Protein AF-A0A7S4V345-F1 (afdb_monomer)

Solvent-accessible surface area (backbone atoms only — not comparable to full-atom values): 20661 Å² total; per-residue (Å²): 142,82,90,81,88,82,88,79,91,81,85,88,86,85,88,86,79,88,78,79,81,74,83,82,77,87,91,84,91,85,89,88,87,87,85,89,82,88,84,86,76,84,83,75,87,77,83,82,81,77,80,87,74,88,82,78,87,80,92,77,84,88,80,89,78,81,86,75,85,76,78,85,87,70,76,87,64,75,71,82,70,55,41,38,62,70,50,74,44,68,82,83,75,78,56,63,69,58,51,54,52,38,39,55,54,51,43,70,52,19,31,70,88,40,86,95,51,39,34,63,66,60,34,53,48,38,53,51,26,46,49,60,71,73,44,87,82,57,97,52,85,65,51,62,57,57,53,48,58,70,70,41,87,62,76,73,82,78,71,82,70,73,88,71,88,75,98,76,73,79,78,56,81,88,71,54,79,82,52,76,71,81,57,69,83,82,65,82,65,51,52,53,64,67,62,51,58,71,70,52,60,72,91,68,38,44,85,54,82,89,56,79,63,74,80,37,81,42,51,74,65,52,38,53,52,49,27,51,49,51,17,65,67,64,74,42,62,55,84,70,52,38,48,87,36,46,34,60,82,71,68,52,66,64,45,87,93,29,31,43,58,36,32,70,52,49,51,44,52,51,51,50,26,66,75,69,36,37,58,60,72,47,78,46,90,92,79,48,44,35,38,74,64,38,91,83,53,52,26,46,40,41,48,21,12,40,51,42,35,53,74,77,105

Structure (mmCIF, N/CA/C/O backbone):
data_AF-A0A7S4V345-F1
#
_entry.id   AF-A0A7S4V345-F1
#
loop_
_atom_site.group_PDB
_atom_site.id
_atom_site.type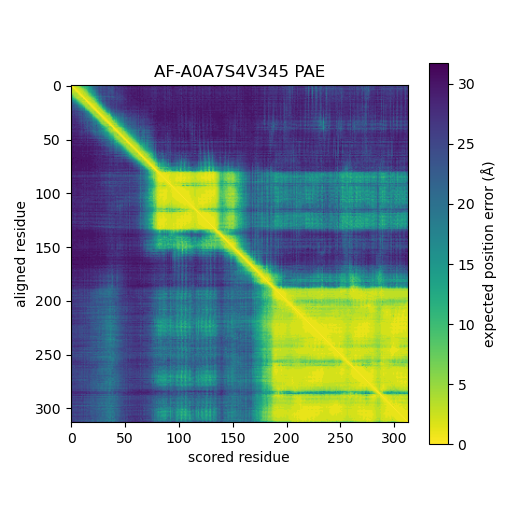_symbol
_atom_site.label_atom_id
_atom_site.label_alt_id
_atom_site.label_comp_id
_atom_site.label_asym_id
_atom_site.label_entity_id
_atom_site.label_seq_id
_atom_site.pdbx_PDB_ins_code
_atom_site.Cartn_x
_atom_site.Cartn_y
_atom_site.Cartn_z
_atom_site.occupancy
_atom_site.B_iso_or_equiv
_atom_site.auth_seq_id
_atom_site.auth_comp_id
_atom_site.auth_asym_id
_atom_site.auth_atom_id
_atom_site.pdbx_PDB_model_num
ATOM 1 N N . GLY A 1 1 ? 76.347 -6.285 7.128 1.00 53.31 1 GLY A N 1
ATOM 2 C CA . GLY A 1 1 ? 76.836 -6.918 5.893 1.00 53.31 1 GLY A CA 1
ATOM 3 C C . GLY A 1 1 ? 76.697 -8.424 5.974 1.00 53.31 1 GLY A C 1
ATOM 4 O O . GLY A 1 1 ? 77.277 -9.007 6.874 1.00 53.31 1 GLY A O 1
ATOM 5 N N . ARG A 1 2 ? 75.918 -9.022 5.067 1.00 45.94 2 ARG A N 1
ATOM 6 C CA . ARG A 1 2 ? 76.161 -10.302 4.365 1.00 45.94 2 ARG A CA 1
ATOM 7 C C . ARG A 1 2 ? 74.867 -10.716 3.667 1.00 45.94 2 ARG A C 1
ATOM 9 O O . ARG A 1 2 ? 73.947 -11.234 4.287 1.00 45.94 2 ARG A O 1
ATOM 16 N N . LEU A 1 3 ? 74.842 -10.446 2.368 1.00 44.94 3 LEU A N 1
ATOM 17 C CA . LE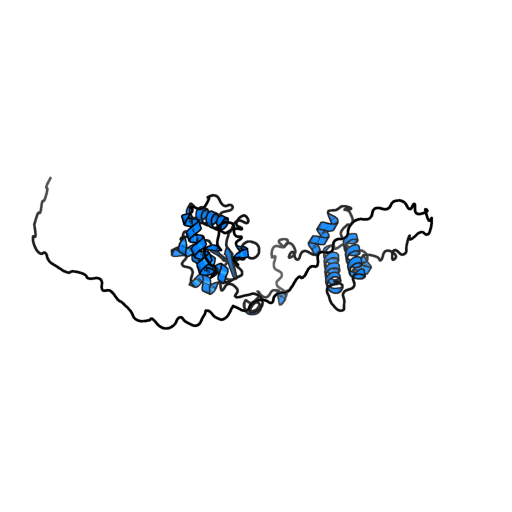U A 1 3 ? 73.933 -11.041 1.400 1.00 44.94 3 LEU A CA 1
ATOM 18 C C . LEU A 1 3 ? 74.155 -12.559 1.367 1.00 44.94 3 LEU A C 1
ATOM 20 O O . LEU A 1 3 ? 75.299 -13.012 1.323 1.00 44.94 3 LEU A O 1
ATOM 24 N N . LYS A 1 4 ? 73.070 -13.334 1.341 1.00 59.25 4 LYS A N 1
ATOM 25 C CA . LYS A 1 4 ? 73.075 -14.704 0.825 1.00 59.25 4 LYS A CA 1
ATOM 26 C C . LYS A 1 4 ? 72.013 -14.813 -0.259 1.00 59.25 4 LYS A C 1
ATOM 28 O O . LYS A 1 4 ? 70.824 -14.915 0.013 1.00 59.25 4 LYS A O 1
ATOM 33 N N . SER A 1 5 ? 72.503 -14.750 -1.488 1.00 51.81 5 SER A N 1
ATOM 34 C CA . SER A 1 5 ? 71.872 -15.235 -2.704 1.00 51.81 5 SER A CA 1
ATOM 35 C C . SER A 1 5 ? 71.743 -16.758 -2.663 1.00 51.81 5 SER A C 1
ATOM 37 O O . SER A 1 5 ? 72.724 -17.438 -2.364 1.00 51.81 5 SER A O 1
ATOM 39 N N . PHE A 1 6 ? 70.590 -17.291 -3.055 1.00 56.94 6 PHE A N 1
ATOM 40 C CA . PHE A 1 6 ? 70.484 -18.639 -3.609 1.00 56.94 6 PHE A CA 1
ATOM 41 C C . PHE A 1 6 ? 69.544 -18.577 -4.810 1.00 56.94 6 PHE A C 1
ATOM 43 O O . PHE A 1 6 ? 68.359 -18.289 -4.675 1.00 56.94 6 PHE A O 1
ATOM 50 N N . GLY A 1 7 ? 70.120 -18.800 -5.989 1.00 51.38 7 GLY A N 1
ATOM 51 C CA . GLY A 1 7 ? 69.398 -19.165 -7.198 1.00 51.38 7 GLY A CA 1
ATOM 52 C C . GLY A 1 7 ? 69.448 -20.679 -7.389 1.00 51.38 7 GLY A C 1
ATOM 53 O O . GLY A 1 7 ? 70.430 -21.313 -7.009 1.00 51.38 7 GLY A O 1
ATOM 54 N N . SER A 1 8 ? 68.383 -21.236 -7.960 1.00 56.00 8 SER A N 1
ATOM 55 C CA . SER A 1 8 ? 68.277 -22.515 -8.694 1.00 56.00 8 SER A CA 1
ATOM 56 C C . SER A 1 8 ? 66.817 -22.575 -9.160 1.00 56.00 8 SER A C 1
ATOM 58 O O . SER A 1 8 ? 65.922 -22.681 -8.333 1.00 56.00 8 SER A O 1
ATOM 60 N N . SER A 1 9 ? 66.468 -22.196 -10.390 1.00 47.09 9 SER A N 1
ATOM 61 C CA . SER A 1 9 ? 66.661 -22.929 -11.651 1.00 47.09 9 SER A CA 1
ATOM 62 C C . SER A 1 9 ? 66.208 -24.388 -11.563 1.00 47.09 9 SER A C 1
ATOM 64 O O . SER A 1 9 ? 67.003 -25.271 -11.257 1.00 47.09 9 SER A O 1
ATOM 66 N N . ILE A 1 10 ? 64.923 -24.628 -11.840 1.00 56.25 10 ILE A N 1
ATOM 67 C CA . ILE A 1 10 ? 64.407 -25.928 -12.278 1.00 56.25 10 ILE A CA 1
ATOM 68 C C . ILE A 1 10 ? 63.537 -25.671 -13.510 1.00 56.25 10 ILE A C 1
ATOM 70 O O . ILE A 1 10 ? 62.444 -25.112 -13.427 1.00 56.25 10 ILE A O 1
ATOM 74 N N . CYS A 1 11 ? 64.079 -26.058 -14.661 1.00 49.00 11 CYS A N 1
ATOM 75 C CA . CYS A 1 11 ? 63.352 -26.261 -15.903 1.00 49.00 11 CYS A CA 1
ATOM 76 C C . CYS A 1 11 ? 62.538 -27.558 -15.832 1.00 49.00 11 CYS A C 1
ATOM 78 O O . CYS A 1 11 ? 63.025 -28.568 -15.332 1.00 49.00 11 CYS A O 1
ATOM 80 N N . GLY A 1 12 ? 61.378 -27.545 -16.489 1.00 39.41 12 GLY A N 1
ATOM 81 C CA . GLY A 1 12 ? 60.811 -28.733 -17.122 1.00 39.41 12 GLY A CA 1
ATOM 82 C C . GLY A 1 12 ? 59.606 -29.339 -16.412 1.00 39.41 12 GLY A C 1
ATOM 83 O O . GLY A 1 12 ? 59.752 -30.137 -15.499 1.00 39.41 12 GLY A O 1
ATOM 84 N N . GLN A 1 13 ? 58.411 -29.051 -16.919 1.00 46.62 13 GLN A N 1
ATOM 85 C CA . GLN A 1 13 ? 57.685 -29.980 -17.794 1.00 46.62 13 GLN A CA 1
ATOM 86 C C . GLN A 1 13 ? 56.366 -29.330 -18.220 1.00 46.62 13 GLN A C 1
ATOM 88 O O . GLN A 1 13 ? 55.584 -28.857 -17.399 1.00 46.62 13 GLN A O 1
ATOM 93 N N . ALA A 1 14 ? 56.163 -29.272 -19.531 1.00 46.03 14 ALA A N 1
ATOM 94 C CA . ALA A 1 14 ? 54.948 -28.799 -20.165 1.00 46.03 14 ALA A CA 1
ATOM 95 C C . ALA A 1 14 ? 54.161 -29.987 -20.732 1.00 46.03 14 ALA A C 1
ATOM 97 O O . ALA A 1 14 ? 54.751 -31.005 -21.098 1.00 46.03 14 ALA A O 1
ATOM 98 N N . SER A 1 15 ? 52.852 -29.742 -20.868 1.00 46.59 15 SER A N 1
ATOM 99 C CA . SER A 1 15 ? 51.824 -30.488 -21.615 1.00 46.59 15 SER A CA 1
ATOM 100 C C . SER A 1 15 ? 50.987 -31.493 -20.797 1.00 46.59 15 SER A C 1
ATOM 102 O O . SER A 1 15 ? 51.421 -31.988 -19.765 1.00 46.59 15 SER A O 1
ATOM 104 N N . PRO A 1 16 ? 49.777 -31.854 -21.268 1.00 55.03 16 PRO A N 1
ATOM 105 C CA . PRO A 1 16 ? 48.629 -30.967 -21.484 1.00 55.03 16 PRO A CA 1
ATOM 106 C C . PRO A 1 16 ? 47.342 -31.594 -20.903 1.00 55.03 16 PRO A C 1
ATOM 108 O O . PRO A 1 16 ? 47.108 -32.789 -21.049 1.00 55.03 16 PRO A O 1
ATOM 111 N N . THR A 1 17 ? 46.423 -30.812 -20.334 1.00 50.09 17 THR A N 1
ATOM 112 C CA . THR A 1 17 ? 45.057 -31.317 -20.096 1.00 50.09 17 THR A CA 1
ATOM 113 C C . THR A 1 17 ? 44.029 -30.287 -20.513 1.00 50.09 17 THR A C 1
ATOM 115 O O . THR A 1 17 ? 43.727 -29.341 -19.785 1.00 50.09 17 THR A O 1
ATOM 118 N N . GLY A 1 18 ? 43.486 -3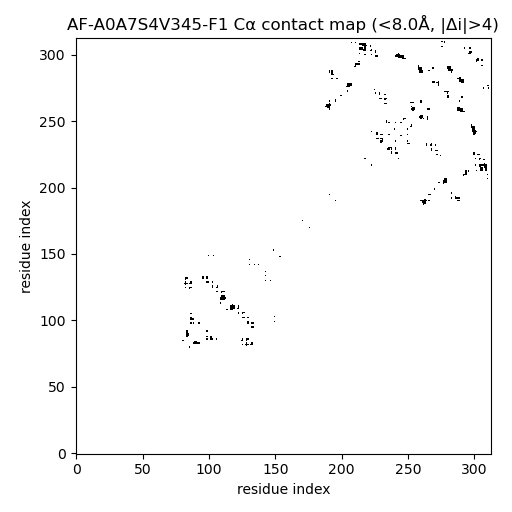0.505 -21.711 1.00 42.09 18 GLY A N 1
ATOM 119 C CA . GLY A 1 18 ? 42.249 -29.889 -22.152 1.00 42.09 18 GLY A CA 1
ATOM 120 C C . GLY A 1 18 ? 41.124 -30.268 -21.197 1.00 42.09 18 GLY A C 1
ATOM 121 O O . GLY A 1 18 ? 40.866 -31.444 -20.943 1.00 42.09 18 GLY A O 1
ATOM 122 N N . ARG A 1 19 ? 40.449 -29.255 -20.656 1.00 47.91 19 ARG A N 1
ATOM 123 C CA . ARG A 1 19 ? 39.225 -29.429 -19.881 1.00 47.91 19 ARG A CA 1
ATOM 124 C C . ARG A 1 19 ? 38.067 -28.932 -20.729 1.00 47.91 19 ARG A C 1
ATOM 126 O O . ARG A 1 19 ? 37.615 -27.801 -20.612 1.00 47.91 19 ARG A O 1
ATOM 133 N N . THR A 1 20 ? 37.612 -29.810 -21.615 1.00 42.69 20 THR A N 1
ATOM 134 C CA . THR A 1 20 ? 36.303 -29.728 -22.257 1.00 42.69 20 THR A CA 1
ATOM 135 C C . THR A 1 20 ? 35.237 -29.682 -21.161 1.00 42.69 20 THR A C 1
ATOM 137 O O . THR A 1 20 ? 34.992 -30.692 -20.493 1.00 42.69 20 THR A O 1
ATOM 140 N N . MET A 1 21 ? 34.613 -28.522 -20.941 1.00 39.38 21 MET A N 1
ATOM 141 C CA . MET A 1 21 ? 33.363 -28.469 -20.189 1.00 39.38 21 MET A CA 1
ATOM 142 C C . MET A 1 21 ? 32.295 -29.163 -21.027 1.00 39.38 21 MET A C 1
ATOM 144 O O . MET A 1 21 ? 31.893 -28.704 -22.092 1.00 39.38 21 MET A O 1
ATOM 148 N N . ARG A 1 22 ? 31.910 -30.343 -20.548 1.00 45.94 22 ARG A N 1
ATOM 149 C CA . ARG A 1 22 ? 30.859 -31.176 -21.109 1.00 45.94 22 ARG A CA 1
ATOM 150 C C . ARG A 1 22 ? 29.538 -30.415 -21.091 1.00 45.94 22 ARG A C 1
ATOM 152 O O . ARG A 1 22 ? 29.006 -30.118 -20.023 1.00 45.94 22 ARG A O 1
ATOM 159 N N . HIS A 1 23 ? 28.991 -30.215 -22.284 1.00 41.06 23 HIS A N 1
ATOM 160 C CA . HIS A 1 23 ? 27.558 -30.144 -22.517 1.00 41.06 23 HIS A CA 1
ATOM 161 C C . HIS A 1 23 ? 26.864 -31.299 -21.780 1.00 41.06 23 HIS A C 1
ATOM 163 O O . HIS A 1 23 ? 27.092 -32.468 -22.090 1.00 41.06 23 HIS A O 1
ATOM 169 N N . LYS A 1 24 ? 26.000 -30.974 -20.818 1.00 45.44 24 LYS A N 1
ATOM 170 C CA . LYS A 1 24 ? 24.891 -31.847 -20.432 1.00 45.44 24 LYS A CA 1
ATOM 171 C C . LYS A 1 24 ? 23.643 -31.294 -21.105 1.00 45.44 24 LYS A C 1
ATOM 173 O O . LYS A 1 24 ? 23.039 -30.340 -20.629 1.00 45.44 24 LYS A O 1
ATOM 178 N N . LEU A 1 25 ? 23.327 -31.873 -22.257 1.00 47.41 25 LEU A N 1
ATOM 179 C CA . LEU A 1 25 ? 22.017 -31.788 -22.883 1.00 47.41 25 LEU A CA 1
ATOM 180 C C . LEU A 1 25 ? 21.066 -32.783 -22.198 1.00 47.41 25 LEU A C 1
ATOM 182 O O . LEU A 1 25 ? 21.467 -33.903 -21.895 1.00 47.41 25 LEU A O 1
ATOM 186 N N . LEU A 1 26 ? 19.816 -32.335 -22.044 1.00 41.69 26 LEU A N 1
ATOM 187 C CA . LEU A 1 26 ? 18.565 -33.096 -22.172 1.00 41.69 26 LEU A CA 1
ATOM 188 C C . LEU A 1 26 ? 18.362 -34.341 -21.296 1.00 41.69 26 LEU A C 1
ATOM 190 O O . LEU A 1 26 ? 18.806 -35.415 -21.669 1.00 41.69 26 LEU A O 1
ATOM 194 N N . VAL A 1 27 ? 17.514 -34.214 -20.264 1.00 40.16 27 VAL A N 1
ATOM 195 C CA . VAL A 1 27 ? 16.246 -34.972 -20.147 1.00 40.16 27 VAL A CA 1
ATOM 196 C C . VAL A 1 27 ? 15.272 -34.155 -19.287 1.00 40.16 27 VAL A C 1
ATOM 198 O O . VAL A 1 27 ? 15.535 -33.946 -18.106 1.00 40.16 27 VAL A O 1
ATOM 201 N N . SER A 1 28 ? 14.169 -33.699 -19.889 1.00 38.09 28 SER A N 1
ATOM 202 C CA . SER A 1 28 ? 12.804 -33.576 -19.320 1.00 38.09 28 SER A CA 1
ATOM 203 C C . SER A 1 28 ? 12.014 -32.507 -20.080 1.00 38.09 28 SER A C 1
ATOM 205 O O . SER A 1 28 ? 11.656 -31.458 -19.556 1.00 38.09 28 SER A O 1
ATOM 207 N N . ALA A 1 29 ? 11.757 -32.789 -21.357 1.00 43.66 29 ALA A N 1
ATOM 208 C CA . ALA A 1 29 ? 10.606 -32.252 -22.063 1.00 43.66 29 ALA A CA 1
ATOM 209 C C . ALA A 1 29 ? 9.480 -33.277 -21.890 1.00 43.66 29 ALA A C 1
ATOM 211 O O . ALA A 1 29 ? 9.651 -34.406 -22.339 1.00 43.66 29 ALA A O 1
ATOM 212 N N . LEU A 1 30 ? 8.408 -32.882 -21.191 1.00 46.12 30 LEU A N 1
ATOM 213 C CA . LEU A 1 30 ? 7.038 -33.434 -21.161 1.00 46.12 30 LEU A CA 1
ATOM 214 C C . LEU A 1 30 ? 6.464 -33.270 -19.750 1.00 46.12 30 LEU A C 1
ATOM 216 O O . LEU A 1 30 ? 6.560 -34.189 -18.944 1.00 46.12 30 LEU A O 1
ATOM 220 N N . SER A 1 31 ? 5.904 -32.089 -19.456 1.00 43.97 31 SER A N 1
ATOM 221 C CA . SER A 1 31 ? 4.791 -31.859 -18.505 1.00 43.97 31 SER A CA 1
ATOM 222 C C . SER A 1 31 ? 4.537 -30.354 -18.325 1.00 43.97 31 SER A C 1
ATOM 224 O O . SER A 1 31 ? 4.711 -29.831 -17.236 1.00 43.97 31 SER A O 1
ATOM 226 N N . LEU A 1 32 ? 4.150 -29.626 -19.379 1.00 42.00 32 LEU A N 1
ATOM 227 C CA . LEU A 1 32 ? 3.629 -28.251 -19.248 1.00 42.00 32 LEU A CA 1
ATOM 228 C C . LEU A 1 32 ? 2.604 -27.955 -20.359 1.00 42.00 32 LEU A C 1
ATOM 230 O O . LEU A 1 32 ? 2.776 -27.066 -21.181 1.00 42.00 32 LEU A O 1
ATOM 234 N N . VAL A 1 33 ? 1.519 -28.731 -20.390 1.00 48.09 33 VAL A N 1
ATOM 235 C CA . VAL A 1 33 ? 0.275 -28.375 -21.094 1.00 48.09 33 VAL A CA 1
ATOM 236 C C . VAL A 1 33 ? -0.890 -28.800 -20.201 1.00 48.09 33 VAL A C 1
ATOM 238 O O . VAL A 1 33 ? -1.428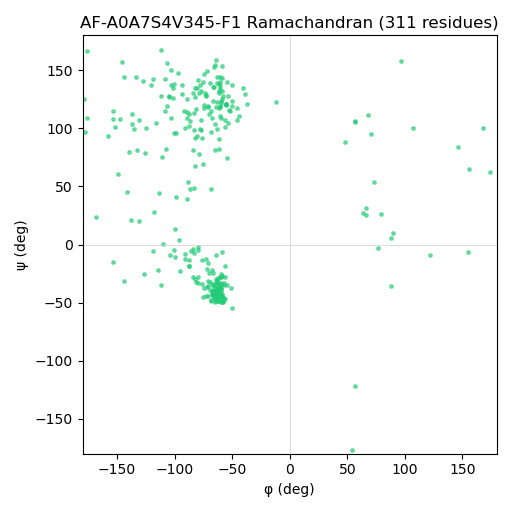 -29.882 -20.391 1.00 48.09 33 VAL A O 1
ATOM 241 N N . ALA A 1 34 ? -1.230 -28.006 -19.175 1.00 43.34 34 ALA A N 1
ATOM 242 C CA . ALA A 1 34 ? -2.489 -28.174 -18.422 1.00 43.34 34 ALA A CA 1
ATOM 243 C C . ALA A 1 34 ? -2.852 -27.017 -17.456 1.00 43.34 34 ALA A C 1
ATOM 245 O O . ALA A 1 34 ? -3.581 -27.262 -16.502 1.00 43.34 34 ALA A O 1
ATOM 246 N N . TRP A 1 35 ? -2.373 -25.776 -17.628 1.00 43.72 35 TRP A N 1
ATOM 247 C CA . TRP A 1 35 ? -2.723 -24.671 -16.700 1.00 43.72 35 TRP A CA 1
ATOM 248 C C . TRP A 1 35 ? -3.192 -23.371 -17.380 1.00 43.72 35 TRP A C 1
ATOM 250 O O . TRP A 1 35 ? -3.210 -22.317 -16.758 1.00 43.72 35 TRP A O 1
ATOM 260 N N . ALA A 1 36 ? -3.636 -23.437 -18.641 1.00 40.31 36 ALA A N 1
ATOM 261 C CA . ALA A 1 36 ? -4.053 -22.260 -19.419 1.00 40.31 36 ALA A CA 1
ATOM 262 C C . ALA A 1 36 ? -5.534 -22.266 -19.855 1.00 40.31 36 ALA A C 1
ATOM 264 O O . ALA A 1 36 ? -5.874 -21.686 -20.880 1.00 40.31 36 ALA A O 1
ATOM 265 N N . SER A 1 37 ? -6.437 -22.919 -19.116 1.00 40.66 37 SER A N 1
ATOM 266 C CA . SER A 1 37 ? -7.845 -23.039 -19.547 1.00 40.66 37 SER A CA 1
ATOM 267 C C . SER A 1 37 ? -8.899 -22.840 -18.453 1.00 40.66 37 SER A C 1
ATOM 269 O O . SER A 1 37 ? -10.042 -23.248 -18.634 1.00 40.66 37 SER A O 1
ATOM 271 N N . ARG A 1 38 ? -8.576 -22.171 -17.334 1.00 46.62 38 ARG A N 1
ATOM 272 C CA . ARG A 1 38 ? -9.545 -21.999 -16.228 1.00 46.62 38 ARG A CA 1
ATOM 273 C C . ARG A 1 38 ? -10.100 -20.588 -15.999 1.00 46.62 38 ARG A C 1
ATOM 275 O O . ARG A 1 38 ? -10.935 -20.429 -15.119 1.00 46.62 38 ARG A O 1
ATOM 282 N N . TRP A 1 39 ? -9.716 -19.587 -16.791 1.00 53.31 39 TRP A N 1
ATOM 283 C CA . TRP A 1 39 ? -10.157 -18.201 -16.558 1.00 53.31 39 TRP A CA 1
ATOM 284 C C . TRP A 1 39 ? -10.464 -17.428 -17.844 1.00 53.31 39 TRP A C 1
ATOM 286 O O . TRP A 1 39 ? -10.064 -16.285 -17.983 1.00 53.31 39 TRP A O 1
ATOM 296 N N . TRP A 1 40 ? -11.186 -18.031 -18.788 1.00 42.50 40 TRP A N 1
ATOM 297 C CA . TRP A 1 40 ? -11.854 -17.290 -19.866 1.00 42.50 40 TRP A CA 1
ATOM 298 C C . TRP A 1 40 ? -13.336 -17.676 -19.871 1.00 42.50 40 TRP A C 1
ATOM 300 O O . TRP A 1 40 ? -13.787 -18.523 -20.635 1.00 42.50 40 TRP A O 1
ATOM 310 N N . ALA A 1 41 ? -14.088 -17.078 -18.948 1.00 42.38 41 ALA A N 1
ATOM 311 C CA . ALA A 1 41 ? -15.532 -16.939 -19.070 1.00 42.38 41 ALA A CA 1
ATOM 312 C C . ALA A 1 41 ? -15.806 -15.459 -19.389 1.00 42.38 41 ALA A C 1
ATOM 314 O O . ALA A 1 41 ? -15.406 -14.600 -18.599 1.00 42.38 41 ALA A O 1
ATOM 315 N N . PRO A 1 42 ? -16.424 -15.127 -20.534 1.00 49.34 42 PRO A N 1
ATOM 316 C CA . PRO A 1 42 ? -16.763 -13.747 -20.858 1.00 49.34 42 PRO A CA 1
ATOM 317 C C . PRO A 1 42 ? -17.938 -13.283 -19.981 1.00 49.34 42 PRO A C 1
ATOM 319 O O . PRO A 1 42 ? -18.965 -13.967 -19.948 1.00 49.34 42 PRO A O 1
ATOM 322 N N . PRO A 1 43 ? -17.862 -12.134 -19.287 1.00 56.41 43 PRO A N 1
ATOM 323 C CA . PRO A 1 43 ? -19.056 -11.533 -18.725 1.00 56.41 43 PRO A CA 1
ATOM 324 C C . PRO A 1 43 ? -19.930 -10.964 -19.847 1.00 56.41 43 PRO A C 1
ATOM 326 O O . PRO A 1 43 ? -19.541 -10.080 -20.607 1.00 56.41 43 PRO A O 1
ATOM 329 N N . CYS A 1 44 ? -21.125 -11.544 -19.912 1.00 41.84 44 CYS A N 1
ATOM 330 C CA . CYS A 1 44 ? -22.367 -11.076 -20.501 1.00 41.84 44 CYS A CA 1
ATOM 331 C C . CYS A 1 44 ? -22.407 -9.596 -20.905 1.00 41.84 44 CYS A C 1
ATOM 333 O O . CYS A 1 44 ? -22.328 -8.685 -20.081 1.00 41.84 44 CYS A O 1
ATOM 335 N N . SER A 1 45 ? -22.691 -9.398 -22.189 1.00 40.91 45 SER A N 1
ATOM 336 C CA . SER A 1 45 ? -23.190 -8.172 -22.791 1.00 40.91 45 SER A CA 1
ATOM 337 C C . SER A 1 45 ? -24.455 -7.679 -22.082 1.00 40.91 45 SER A C 1
ATOM 339 O O . SER A 1 45 ? -25.549 -8.202 -22.300 1.00 40.91 45 SER A O 1
ATOM 341 N N . TRP A 1 46 ? -24.328 -6.640 -21.262 1.00 45.41 46 TRP A N 1
ATOM 342 C CA . TRP A 1 46 ? -25.463 -5.795 -20.913 1.00 45.41 46 TRP A CA 1
ATOM 343 C C . TRP A 1 46 ? -25.576 -4.706 -21.975 1.00 45.41 46 TRP A C 1
ATOM 345 O O . TRP A 1 46 ? -24.808 -3.747 -22.014 1.00 45.41 46 TRP A O 1
ATOM 355 N N . CYS A 1 47 ? -26.529 -4.902 -22.882 1.00 41.28 47 CYS A N 1
ATOM 356 C CA . CYS A 1 47 ? -26.953 -3.914 -23.857 1.00 41.28 47 CYS A CA 1
ATOM 357 C C . CYS A 1 47 ? -27.555 -2.698 -23.136 1.00 41.28 47 CYS A C 1
ATOM 359 O O . CYS A 1 47 ? -28.728 -2.707 -22.774 1.00 41.28 47 CYS A O 1
ATOM 361 N N . PHE A 1 48 ? -26.781 -1.625 -22.974 1.00 40.72 48 PHE A N 1
ATOM 362 C CA . PHE A 1 48 ? -27.333 -0.296 -22.713 1.00 40.72 48 PHE A CA 1
ATOM 363 C C . PHE A 1 48 ? -27.710 0.352 -24.052 1.00 40.72 48 PHE A C 1
ATOM 365 O O . PHE A 1 48 ? -26.970 1.139 -24.636 1.00 40.72 48 PHE A O 1
ATOM 372 N N . ALA A 1 49 ? -28.885 -0.012 -24.568 1.00 44.03 49 ALA A N 1
ATOM 373 C CA . ALA A 1 49 ? -29.542 0.717 -25.647 1.00 44.03 49 ALA A CA 1
ATOM 374 C C . ALA A 1 49 ? -30.226 1.967 -25.060 1.00 44.03 49 ALA A C 1
ATOM 376 O O . ALA A 1 49 ? -31.432 1.998 -24.826 1.00 44.03 49 ALA A O 1
ATOM 377 N N . GLY A 1 50 ? -29.428 2.999 -24.780 1.00 41.19 50 GLY A N 1
ATOM 378 C CA . GLY A 1 50 ? -29.895 4.323 -24.370 1.00 41.19 50 GLY A CA 1
ATOM 379 C C . GLY A 1 50 ? -30.336 5.147 -25.578 1.00 41.19 50 GLY A C 1
ATOM 380 O O . GLY A 1 50 ? -29.531 5.797 -26.236 1.00 41.19 50 GLY A O 1
ATOM 381 N N . ARG A 1 51 ? -31.632 5.088 -25.872 1.00 46.00 51 ARG A N 1
ATOM 382 C CA . ARG A 1 51 ? -32.343 5.817 -26.926 1.00 46.00 51 ARG A CA 1
ATOM 383 C C . ARG A 1 51 ? -32.210 7.338 -26.730 1.00 46.00 51 ARG A C 1
ATOM 385 O O . ARG A 1 51 ? -32.828 7.901 -25.832 1.00 46.00 51 ARG A O 1
ATOM 392 N N . ALA A 1 52 ? -31.443 8.002 -27.592 1.00 45.66 52 ALA A N 1
ATOM 393 C CA . ALA A 1 52 ? -31.436 9.457 -27.714 1.00 45.66 52 ALA A CA 1
ATOM 394 C C . ALA A 1 52 ? -32.763 9.926 -28.338 1.00 45.66 52 ALA A C 1
ATOM 396 O O . ALA A 1 52 ? -33.056 9.630 -29.496 1.00 45.66 52 ALA A O 1
ATOM 397 N N . GLY A 1 53 ? -33.587 10.623 -27.557 1.00 40.22 53 GLY A N 1
ATOM 398 C CA . GLY A 1 53 ? -34.764 11.342 -28.044 1.00 40.22 53 GLY A CA 1
ATOM 399 C C . GLY A 1 53 ? -34.462 12.841 -28.160 1.00 40.22 53 GLY A C 1
ATOM 400 O O . GLY A 1 53 ? -33.892 13.400 -27.223 1.00 40.22 53 GLY A O 1
ATOM 401 N N . PRO A 1 54 ? -34.840 13.517 -29.259 1.00 58.38 54 PRO A N 1
ATOM 402 C CA . PRO A 1 54 ? -34.713 14.961 -29.375 1.00 58.38 54 PRO A CA 1
ATOM 403 C C . PRO A 1 54 ? -35.966 15.632 -28.798 1.00 58.38 54 PRO A C 1
ATOM 405 O O . PRO A 1 54 ? -37.044 15.535 -29.381 1.00 58.38 54 PRO A O 1
ATOM 408 N N . PHE A 1 55 ? -35.844 16.344 -27.676 1.00 47.50 55 PHE A N 1
ATOM 409 C CA . PHE A 1 55 ? -36.872 17.307 -27.272 1.00 47.50 55 PHE A CA 1
ATOM 410 C C . PHE A 1 55 ? -36.444 18.711 -27.680 1.00 47.50 55 PHE A C 1
ATOM 412 O O . PHE A 1 55 ? -35.675 19.394 -27.007 1.00 47.50 55 PHE A O 1
ATOM 419 N N . ALA A 1 56 ? -36.957 19.099 -28.845 1.00 49.72 56 ALA A N 1
ATOM 420 C CA . ALA A 1 56 ? -36.976 20.464 -29.325 1.00 49.72 56 ALA A CA 1
ATOM 421 C C . ALA A 1 56 ? -37.765 21.364 -28.363 1.00 49.72 56 ALA A C 1
ATOM 423 O O . ALA A 1 56 ? -38.773 20.969 -27.773 1.00 49.72 56 ALA A O 1
ATOM 424 N N . GLY A 1 57 ? -37.271 22.592 -28.232 1.00 45.09 57 GLY A N 1
ATOM 425 C CA . GLY A 1 57 ? -37.793 23.599 -27.331 1.00 45.09 57 GLY A CA 1
ATOM 426 C C . GLY A 1 57 ? -39.213 24.061 -27.646 1.00 45.09 57 GLY A C 1
ATOM 427 O O . GLY A 1 57 ? -39.705 24.008 -28.774 1.00 45.09 57 GLY A O 1
ATOM 428 N N . ARG A 1 58 ? -39.845 24.617 -26.614 1.00 45.81 58 ARG A N 1
ATOM 429 C CA . ARG A 1 58 ? -40.977 25.523 -26.769 1.00 45.81 58 ARG A CA 1
ATOM 430 C C . ARG A 1 58 ? -40.963 26.559 -25.654 1.00 45.81 58 ARG A C 1
ATOM 432 O O . ARG A 1 58 ? -41.257 26.263 -24.503 1.00 45.81 58 ARG A O 1
ATOM 439 N N . ALA A 1 59 ? -40.620 27.783 -26.036 1.00 48.69 59 ALA A N 1
ATOM 440 C CA . ALA A 1 59 ? -40.857 28.984 -25.258 1.00 48.69 59 ALA A CA 1
ATOM 441 C C . ALA A 1 59 ? -42.350 29.353 -25.304 1.00 48.69 59 ALA A C 1
ATOM 443 O O . ALA A 1 59 ? -42.917 29.440 -26.393 1.00 48.69 59 ALA A O 1
ATOM 444 N N . ARG A 1 60 ? -42.956 29.605 -24.137 1.00 47.34 60 ARG A N 1
ATOM 445 C CA . ARG A 1 60 ? -44.115 30.493 -23.893 1.00 47.34 60 ARG A CA 1
ATOM 446 C C . ARG A 1 60 ? -43.990 30.954 -22.432 1.00 47.34 60 ARG A C 1
ATOM 448 O O . ARG A 1 60 ? -43.925 30.116 -21.547 1.00 47.34 60 ARG A O 1
ATOM 455 N N . ALA A 1 61 ? -43.637 32.205 -22.149 1.00 46.03 61 ALA A N 1
ATOM 456 C CA . ALA A 1 61 ? -44.508 33.384 -22.129 1.00 46.03 61 ALA A CA 1
ATOM 457 C C . ALA A 1 61 ? -45.708 33.244 -21.169 1.00 46.03 61 ALA A C 1
ATOM 459 O O . ALA A 1 61 ? -46.679 32.569 -21.490 1.00 46.03 61 ALA A O 1
ATOM 460 N N . GLY A 1 62 ? -45.615 33.955 -20.037 1.00 50.22 62 GLY A N 1
ATOM 461 C CA . GLY A 1 62 ? -46.718 34.666 -19.384 1.00 50.22 62 GLY A CA 1
ATOM 462 C C . GLY A 1 62 ? -47.820 33.846 -18.713 1.00 50.22 62 GLY A C 1
ATOM 463 O O . GLY A 1 62 ? -48.833 33.549 -19.334 1.00 50.22 62 GLY A O 1
ATOM 464 N N . ALA A 1 63 ? -47.694 33.634 -17.402 1.00 45.28 63 ALA A N 1
ATOM 465 C CA . ALA A 1 63 ? -48.844 33.505 -16.509 1.00 45.28 63 ALA A CA 1
ATOM 466 C C . ALA A 1 63 ? -48.445 33.964 -15.099 1.00 45.28 63 ALA A C 1
ATOM 468 O O . ALA A 1 63 ? -47.766 33.264 -14.353 1.00 45.28 63 ALA A O 1
ATOM 469 N N . THR A 1 64 ? -48.840 35.187 -14.759 1.00 50.06 64 THR A N 1
ATOM 470 C CA . THR A 1 64 ? -48.891 35.708 -13.392 1.00 50.06 64 THR A CA 1
ATOM 471 C C . THR A 1 64 ? -49.848 34.853 -12.567 1.00 50.06 64 THR A C 1
ATOM 473 O O . THR A 1 64 ? -51.059 34.903 -12.785 1.00 50.06 64 THR A O 1
ATOM 476 N N . CYS A 1 65 ? -49.318 34.081 -11.620 1.00 39.88 65 CYS A N 1
ATOM 477 C CA . CYS A 1 65 ? -50.134 33.419 -10.609 1.00 39.88 65 CYS A CA 1
ATOM 478 C C . CYS A 1 65 ? -50.561 34.436 -9.534 1.00 39.88 65 CYS A C 1
ATOM 480 O O . CYS A 1 65 ? -49.717 35.192 -9.040 1.00 39.88 65 CYS A O 1
ATOM 482 N N . PRO A 1 66 ? -51.849 34.470 -9.156 1.00 50.00 66 PRO A N 1
ATOM 483 C CA . PRO A 1 66 ? -52.333 35.315 -8.081 1.00 50.00 66 PRO A CA 1
ATOM 484 C C . PRO A 1 66 ? -51.819 34.824 -6.725 1.00 50.00 66 PRO A C 1
ATOM 486 O O . PRO A 1 66 ? -51.773 33.635 -6.418 1.00 50.00 66 PRO A O 1
ATOM 489 N N . ARG A 1 67 ? -51.443 35.811 -5.919 1.00 49.75 67 ARG A N 1
ATOM 490 C CA . ARG A 1 67 ? -51.023 35.751 -4.523 1.00 49.75 67 ARG A CA 1
ATOM 491 C C . ARG A 1 67 ? -52.166 35.204 -3.659 1.00 49.75 67 ARG A C 1
ATOM 493 O O . ARG A 1 67 ? -52.992 35.969 -3.172 1.00 49.75 67 ARG A O 1
ATOM 500 N N . SER A 1 68 ? -52.220 33.889 -3.473 1.00 50.72 68 SER A N 1
ATOM 501 C CA . SER A 1 68 ? -53.085 33.259 -2.477 1.00 50.72 68 SER A CA 1
ATOM 502 C C . SER A 1 68 ? -52.454 33.412 -1.095 1.00 50.72 68 SER A C 1
ATOM 504 O O . SER A 1 68 ? -51.544 32.676 -0.716 1.00 50.72 68 SER A O 1
ATOM 506 N N . ALA A 1 69 ? -52.944 34.403 -0.353 1.00 52.62 69 ALA A N 1
ATOM 507 C CA . ALA A 1 69 ? -52.910 34.399 1.099 1.00 52.62 69 ALA A CA 1
ATOM 508 C C . ALA A 1 69 ? -53.706 33.177 1.584 1.00 52.62 69 ALA A C 1
ATOM 510 O O . ALA A 1 69 ? -54.891 33.053 1.278 1.00 52.62 69 ALA A O 1
ATOM 511 N N . GLY A 1 70 ? -53.054 32.255 2.288 1.00 40.53 70 GLY A N 1
ATOM 512 C CA . GLY A 1 70 ? -53.705 31.038 2.752 1.00 40.53 70 GLY A CA 1
ATOM 513 C C . GLY A 1 70 ? -52.790 30.182 3.614 1.00 40.53 70 GLY A C 1
ATOM 514 O O . GLY A 1 70 ? -51.884 29.545 3.098 1.00 40.53 70 GLY A O 1
ATOM 515 N N . ALA A 1 71 ? -53.121 30.171 4.903 1.00 45.75 71 ALA A N 1
ATOM 516 C CA . ALA A 1 71 ? -52.766 29.195 5.926 1.00 45.75 71 ALA A CA 1
ATOM 517 C C . ALA A 1 71 ? -51.291 29.100 6.352 1.00 45.75 71 ALA A C 1
ATOM 519 O O . ALA A 1 71 ? -50.417 28.597 5.650 1.00 45.75 71 ALA A O 1
ATOM 520 N N . ALA A 1 72 ? -51.073 29.522 7.596 1.00 46.28 72 ALA A N 1
ATOM 521 C CA . ALA A 1 72 ? -49.995 29.066 8.449 1.00 46.28 72 ALA A CA 1
ATOM 522 C C . ALA A 1 72 ? -49.876 27.531 8.388 1.00 46.28 72 ALA A C 1
ATOM 524 O O . ALA A 1 72 ? -50.702 26.815 8.945 1.00 46.28 72 ALA A O 1
ATOM 525 N N . PHE A 1 73 ? -48.834 27.040 7.722 1.00 46.59 73 PHE A N 1
ATOM 526 C CA . PHE A 1 73 ? -48.252 25.719 7.970 1.00 46.59 73 PHE A CA 1
ATOM 527 C C . PHE A 1 73 ? -47.169 25.836 9.055 1.00 46.59 73 PHE A C 1
ATOM 529 O O . PHE A 1 73 ? -46.100 25.236 8.954 1.00 46.59 73 PHE A O 1
ATOM 536 N N . ASP A 1 74 ? -47.433 26.656 10.073 1.00 45.56 74 ASP A N 1
ATOM 537 C CA . ASP A 1 74 ? -46.667 26.623 11.311 1.00 45.56 74 ASP A CA 1
ATOM 538 C C . ASP A 1 74 ? -47.248 25.524 12.209 1.00 45.56 74 ASP A C 1
ATOM 540 O O . ASP A 1 74 ? -48.451 25.461 12.455 1.00 45.56 74 ASP A O 1
ATOM 544 N N . ASP A 1 75 ? -46.343 24.681 12.699 1.00 44.69 75 ASP A N 1
ATOM 545 C CA . ASP A 1 75 ? -46.475 23.909 13.933 1.00 44.69 75 ASP A CA 1
ATOM 546 C C . ASP A 1 75 ? -47.423 22.698 13.991 1.00 44.69 75 ASP A C 1
ATOM 548 O O . ASP A 1 75 ? -48.141 22.473 14.960 1.00 44.69 75 ASP A O 1
ATOM 552 N N . LEU A 1 76 ? -47.241 21.766 13.052 1.00 43.31 76 LEU A N 1
ATOM 553 C CA . LEU A 1 76 ? -47.106 20.352 13.448 1.00 43.31 76 LEU A CA 1
ATOM 554 C C . LEU A 1 76 ? -45.627 19.952 13.484 1.00 43.31 76 LEU A C 1
ATOM 556 O O . LEU A 1 76 ? -45.244 18.869 13.041 1.00 43.31 76 LEU A O 1
ATOM 560 N N . ARG A 1 77 ? -44.758 20.831 13.998 1.00 53.16 77 ARG A N 1
ATOM 561 C CA . ARG A 1 77 ? -43.480 20.351 14.511 1.00 53.16 77 ARG A CA 1
ATOM 562 C C . ARG A 1 77 ? -43.842 19.447 15.687 1.00 53.16 77 ARG A C 1
ATOM 564 O O . ARG A 1 77 ? -44.483 19.946 16.612 1.00 53.16 77 ARG A O 1
ATOM 571 N N . PRO A 1 78 ? -43.512 18.143 15.651 1.00 52.50 78 PRO A N 1
ATOM 572 C CA . PRO A 1 78 ? -43.672 17.302 16.825 1.00 52.50 78 PRO A CA 1
ATOM 573 C C . PRO A 1 78 ? -43.013 18.049 17.979 1.00 52.50 78 PRO A C 1
ATOM 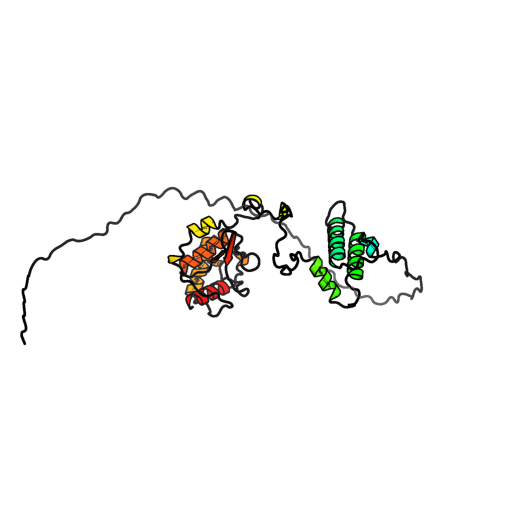575 O O . PRO A 1 78 ? -41.869 18.499 17.849 1.00 52.50 78 PRO A O 1
ATOM 578 N N . SER A 1 79 ? -43.799 18.293 19.030 1.00 54.78 79 SER A N 1
ATOM 579 C CA . SER A 1 79 ? -43.364 18.954 20.259 1.00 54.78 79 SER A CA 1
ATOM 580 C C . SER A 1 79 ? -41.962 18.460 20.596 1.00 54.78 79 SER A C 1
ATOM 582 O O . SER A 1 79 ? -41.776 17.244 20.542 1.00 54.78 79 SER A O 1
ATOM 584 N N . PRO A 1 80 ? -40.992 19.358 20.853 1.00 65.50 80 PRO A N 1
ATOM 585 C CA . PRO A 1 80 ? -39.583 18.999 20.936 1.00 65.50 80 PRO A CA 1
ATOM 586 C C . PRO A 1 80 ? -39.426 17.903 21.982 1.00 65.50 80 PRO A C 1
ATOM 588 O O . PRO A 1 80 ? -39.497 18.167 23.182 1.00 65.50 80 PRO A O 1
ATOM 591 N N . GLU A 1 81 ? -39.306 16.664 21.511 1.00 82.75 81 GLU A N 1
ATOM 592 C CA . GLU A 1 81 ? -39.063 15.530 22.379 1.00 82.75 81 GLU A CA 1
ATOM 593 C C . GLU A 1 81 ? -37.756 15.818 23.102 1.00 82.75 81 GLU A C 1
ATOM 595 O O . GLU A 1 81 ? -36.778 16.262 22.492 1.00 82.75 81 GLU A O 1
ATOM 600 N N . ASP A 1 82 ? -37.767 15.624 24.416 1.00 91.38 82 ASP A N 1
ATOM 601 C CA . ASP A 1 82 ? -36.582 15.818 25.231 1.00 91.38 82 ASP A CA 1
ATOM 602 C C . ASP A 1 82 ? -35.442 14.950 24.659 1.00 91.38 82 ASP A C 1
ATOM 604 O O . ASP A 1 82 ? -35.603 13.726 24.565 1.00 91.38 82 ASP A O 1
ATOM 608 N N . PRO A 1 83 ? -34.300 15.534 24.249 1.00 94.25 83 PRO A N 1
ATOM 609 C CA . PRO A 1 83 ? -33.235 14.790 23.582 1.00 94.25 83 PRO A CA 1
ATOM 610 C C . PRO A 1 83 ? -32.686 13.641 24.439 1.00 94.25 83 PRO A C 1
ATOM 612 O O . PRO A 1 83 ? -32.244 12.625 23.897 1.00 94.25 83 PRO A O 1
ATOM 615 N N . TYR A 1 84 ? -32.762 13.753 25.770 1.00 94.94 84 TYR A N 1
ATOM 616 C CA . TYR A 1 84 ? -32.414 12.661 26.681 1.00 94.94 84 TYR A CA 1
ATOM 617 C C . TYR A 1 84 ? -33.369 11.472 26.536 1.00 94.94 84 TYR A C 1
ATOM 619 O O . TYR A 1 84 ? -32.924 10.326 26.459 1.00 94.94 84 TYR A O 1
ATOM 627 N N . SER A 1 85 ? -34.667 11.744 26.399 1.00 95.50 85 SER A N 1
ATOM 628 C CA . SER A 1 85 ? -35.701 10.725 26.211 1.00 95.50 85 SER A CA 1
ATOM 629 C C . SER A 1 85 ? -35.553 10.000 24.869 1.00 95.50 85 SER A C 1
ATOM 631 O O . SER A 1 85 ? -35.639 8.773 24.830 1.00 95.50 85 SER A O 1
ATOM 633 N N . VAL A 1 86 ? -35.230 10.723 23.789 1.00 95.56 86 VAL A N 1
ATOM 634 C CA . VAL A 1 86 ? -34.979 10.133 22.455 1.00 95.56 86 VAL A CA 1
ATOM 635 C C . VAL A 1 86 ? -33.796 9.160 22.478 1.00 95.56 86 VAL A C 1
ATOM 637 O O . VAL A 1 86 ? -33.816 8.125 21.810 1.00 95.56 86 VAL A O 1
ATOM 640 N N . LEU A 1 87 ? -32.761 9.468 23.264 1.00 95.25 87 LEU A N 1
ATOM 641 C CA . LEU A 1 87 ? -31.576 8.620 23.409 1.00 95.25 87 LEU A CA 1
ATOM 642 C C . LEU A 1 87 ? -31.725 7.522 24.473 1.00 95.25 87 LEU A C 1
ATOM 644 O O . LEU A 1 87 ? -30.833 6.680 24.596 1.00 95.25 87 LEU A O 1
ATOM 648 N N . GLY A 1 88 ? -32.827 7.512 25.230 1.00 95.62 88 GLY A N 1
ATOM 649 C CA . GLY A 1 88 ? -33.038 6.589 26.346 1.00 95.62 88 GLY A CA 1
ATOM 650 C C . GLY A 1 88 ? -32.067 6.817 27.508 1.00 95.62 88 GLY A C 1
ATOM 651 O O . GLY A 1 88 ? -31.666 5.861 28.171 1.00 95.62 88 GLY A O 1
ATOM 652 N N . LEU A 1 89 ? -31.646 8.064 27.719 1.00 96.56 89 LEU A N 1
ATOM 653 C CA . LEU A 1 89 ? -30.754 8.473 28.800 1.00 96.56 89 LEU A CA 1
ATOM 654 C C . LEU A 1 89 ? -31.546 9.163 29.918 1.00 96.56 89 LEU A C 1
ATOM 656 O O . LEU A 1 89 ? -32.563 9.801 29.642 1.00 96.56 89 LEU A O 1
ATOM 660 N N . PRO A 1 90 ? -31.097 9.065 31.182 1.00 94.81 90 PRO A N 1
ATOM 661 C CA . PRO A 1 90 ? -31.713 9.825 32.257 1.00 94.81 90 PRO A CA 1
ATOM 662 C C . PRO A 1 90 ? -31.539 11.338 32.013 1.00 94.81 90 PRO A C 1
ATOM 664 O O . PRO A 1 90 ? -30.503 11.772 31.497 1.00 94.81 90 PRO A O 1
ATOM 667 N N . PRO A 1 91 ? -32.536 12.164 32.375 1.00 91.50 91 PRO A N 1
ATOM 668 C CA . PRO A 1 91 ? -32.452 13.605 32.177 1.00 91.50 91 PRO A CA 1
ATOM 669 C C . PRO A 1 91 ? -31.273 14.181 32.971 1.00 91.50 91 PRO A C 1
ATOM 671 O O . PRO A 1 91 ? -31.099 13.890 34.155 1.00 91.50 91 PRO A O 1
ATOM 674 N N . GLY A 1 92 ? -30.459 15.012 32.316 1.00 86.81 92 GLY A N 1
ATOM 675 C CA . GLY A 1 92 ? -29.302 15.660 32.939 1.00 86.81 92 GLY A CA 1
ATOM 676 C C . GLY A 1 92 ? -27.985 14.880 32.868 1.00 86.81 92 GLY A C 1
ATOM 677 O O . GLY A 1 92 ? -27.014 15.305 33.500 1.00 86.81 92 GLY A O 1
ATOM 678 N N . THR A 1 93 ? -27.900 13.791 32.094 1.00 90.25 93 THR A N 1
ATOM 679 C CA . THR A 1 93 ? -26.612 13.150 31.774 1.00 90.25 93 THR A CA 1
ATOM 680 C C . THR A 1 93 ? -25.654 14.165 31.142 1.00 90.25 93 THR A C 1
ATOM 682 O O . THR A 1 93 ? -25.948 14.758 30.104 1.00 90.25 93 THR A O 1
ATOM 685 N N . ARG A 1 94 ? -24.495 14.376 31.779 1.00 87.31 94 ARG A N 1
ATOM 686 C CA . ARG A 1 94 ? -23.436 15.284 31.297 1.00 87.31 94 ARG A CA 1
ATOM 687 C C . ARG A 1 94 ? -22.287 14.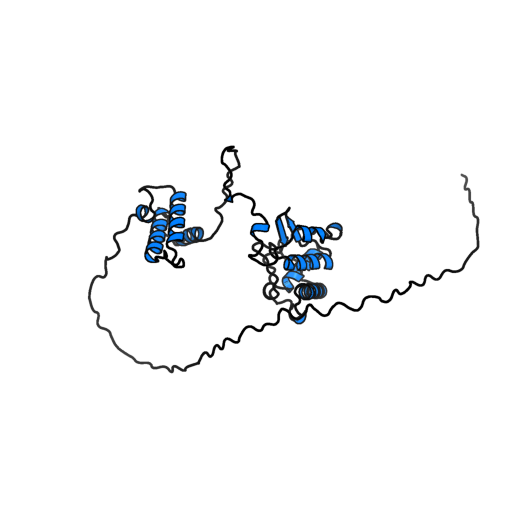565 30.593 1.00 87.31 94 ARG A C 1
ATOM 689 O O . ARG A 1 94 ? -21.433 15.228 30.014 1.00 87.31 94 ARG A O 1
ATOM 696 N N . ASP A 1 95 ? -22.230 13.237 30.675 1.00 91.25 95 ASP A N 1
ATOM 697 C CA . ASP A 1 95 ? -21.146 12.467 30.072 1.00 91.25 95 ASP A CA 1
ATOM 698 C C . ASP A 1 95 ? -21.339 12.345 28.552 1.00 91.25 95 ASP A C 1
ATOM 700 O O . ASP A 1 95 ? -22.185 11.594 28.060 1.00 91.25 95 ASP A O 1
ATOM 704 N N . GLU A 1 96 ? -20.519 13.072 27.791 1.00 91.50 96 GLU A N 1
ATOM 705 C CA . GLU A 1 96 ? -20.501 13.007 26.328 1.00 91.50 96 GLU A CA 1
ATOM 706 C C . GLU A 1 96 ? -20.233 11.592 25.799 1.00 91.50 96 GLU A C 1
ATOM 708 O O . GLU A 1 96 ? -20.726 11.221 24.727 1.00 91.50 96 GLU A O 1
ATOM 713 N N . ALA A 1 97 ? -19.431 10.793 26.513 1.00 88.44 97 ALA A N 1
ATOM 714 C CA . ALA A 1 97 ? -19.104 9.439 26.085 1.00 88.44 97 ALA A CA 1
ATOM 715 C C . ALA A 1 97 ? -20.349 8.542 26.120 1.00 88.44 97 ALA A C 1
ATOM 717 O O . ALA A 1 97 ? -20.573 7.758 25.192 1.00 88.44 97 ALA A O 1
ATOM 718 N N . GLU A 1 98 ? -21.186 8.709 27.144 1.00 93.06 98 GLU A N 1
ATOM 719 C CA . GLU A 1 98 ? -22.442 7.982 27.311 1.00 93.06 98 GLU A CA 1
ATOM 720 C C . GLU A 1 98 ? -23.467 8.376 26.236 1.00 93.06 98 GLU A C 1
ATOM 722 O O . GLU A 1 98 ? -24.058 7.500 25.595 1.00 93.06 98 GLU A O 1
ATOM 727 N N . VAL A 1 99 ? -23.581 9.678 25.939 1.00 94.00 99 VAL A N 1
ATOM 728 C CA . VAL A 1 99 ? -24.417 10.214 24.848 1.00 94.00 99 VAL A CA 1
ATOM 729 C C . VAL A 1 99 ? -24.015 9.618 23.497 1.00 94.00 99 VAL A C 1
ATOM 731 O O . VAL A 1 99 ? -24.858 9.075 22.775 1.00 94.00 99 VAL A O 1
ATOM 734 N N . ARG A 1 100 ? -22.717 9.627 23.162 1.00 92.12 100 ARG A N 1
ATOM 735 C CA . ARG A 1 100 ? -22.210 9.033 21.909 1.00 92.12 100 ARG A CA 1
ATOM 736 C C . ARG A 1 100 ? -22.457 7.526 21.848 1.00 92.12 100 ARG A C 1
ATOM 738 O O . ARG A 1 100 ? -22.790 6.999 20.784 1.00 92.12 100 ARG A O 1
ATOM 745 N N . ALA A 1 101 ? -22.296 6.818 22.965 1.00 93.50 101 ALA A N 1
ATOM 746 C CA . ALA A 1 101 ? -22.529 5.379 23.031 1.00 93.50 101 ALA A CA 1
ATOM 747 C C . ALA A 1 101 ? -24.014 5.020 22.854 1.00 93.50 101 ALA A C 1
ATOM 749 O O . ALA A 1 101 ? -24.329 4.047 22.166 1.00 93.50 101 ALA A O 1
ATOM 750 N N . ALA A 1 102 ? -24.935 5.786 23.444 1.00 95.94 102 ALA A N 1
ATOM 751 C CA . ALA A 1 102 ? -26.376 5.620 23.246 1.00 95.94 102 ALA A CA 1
ATOM 752 C C . ALA A 1 102 ? -26.786 5.905 21.793 1.00 95.94 102 ALA A C 1
ATOM 754 O O . ALA A 1 102 ? -27.393 5.045 21.152 1.00 95.94 102 ALA A O 1
ATOM 755 N N . ALA A 1 103 ? -26.346 7.035 21.231 1.00 95.38 103 ALA A N 1
ATOM 756 C CA . ALA A 1 103 ? -26.636 7.407 19.848 1.00 95.38 103 ALA A CA 1
ATOM 757 C C . ALA A 1 103 ? -26.168 6.333 18.851 1.00 95.38 103 ALA A C 1
ATOM 759 O O . ALA A 1 103 ? -26.938 5.898 17.998 1.00 95.38 103 ALA A O 1
ATOM 760 N N . ARG A 1 104 ? -24.938 5.816 19.002 1.00 94.50 104 ARG A N 1
ATOM 761 C CA . ARG A 1 104 ? -24.402 4.733 18.152 1.00 94.50 104 ARG A CA 1
ATOM 762 C C . ARG A 1 104 ? -25.232 3.450 18.216 1.00 94.50 104 ARG A C 1
ATOM 764 O O . ARG A 1 104 ? -25.371 2.776 17.198 1.00 94.50 104 ARG A O 1
ATOM 771 N N . ARG A 1 105 ? -25.756 3.090 19.394 1.00 95.50 105 ARG A N 1
ATOM 772 C CA . ARG A 1 105 ? -26.616 1.906 19.563 1.00 95.50 105 ARG A CA 1
ATOM 773 C C . ARG A 1 105 ? -27.926 2.070 18.789 1.00 95.50 105 ARG A C 1
ATOM 775 O O . ARG A 1 105 ? -28.291 1.168 18.043 1.00 95.50 105 ARG A O 1
ATOM 782 N N . LEU A 1 106 ? -28.577 3.226 18.912 1.00 95.88 106 LEU A N 1
ATOM 783 C CA . LEU A 1 106 ? -29.856 3.508 18.252 1.00 95.88 106 LEU A CA 1
ATOM 784 C C . LEU A 1 106 ? -29.713 3.706 16.739 1.00 95.88 106 LEU A C 1
ATOM 786 O O . LEU A 1 106 ? -30.545 3.221 15.983 1.00 95.88 106 LEU A O 1
ATOM 790 N N . ILE A 1 107 ? -28.627 4.329 16.280 1.00 94.44 107 ILE A N 1
ATOM 791 C CA . ILE A 1 107 ? -28.301 4.463 14.852 1.00 94.44 107 ILE A CA 1
ATOM 792 C C . ILE A 1 107 ? -28.166 3.097 14.181 1.00 94.44 107 ILE A C 1
ATOM 794 O O . ILE A 1 107 ? -28.717 2.893 13.107 1.00 94.44 107 ILE A O 1
ATOM 798 N N . LYS A 1 108 ? -27.464 2.147 14.814 1.00 93.56 108 LYS A N 1
ATOM 799 C CA . LYS A 1 108 ? -27.341 0.779 14.285 1.00 93.56 108 LYS A CA 1
ATOM 800 C C . LYS A 1 108 ? -28.684 0.057 14.227 1.00 93.56 108 LYS A C 1
ATOM 802 O O . LYS A 1 108 ? -28.874 -0.780 13.353 1.00 93.56 108 LYS A O 1
ATOM 807 N N . LEU A 1 109 ? -29.579 0.362 15.164 1.00 94.88 109 LEU A N 1
ATOM 808 C CA . LEU A 1 109 ? -30.900 -0.247 15.246 1.00 94.88 109 LEU A CA 1
ATOM 809 C C . LEU A 1 109 ? -31.854 0.311 14.180 1.00 94.88 109 LEU A C 1
ATOM 811 O O . LEU A 1 109 ? -32.528 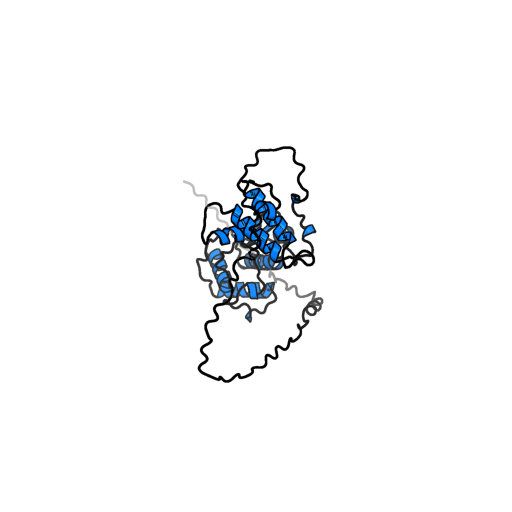-0.467 13.518 1.00 94.88 109 LEU A O 1
ATOM 815 N N . TYR A 1 110 ? -31.878 1.634 14.002 1.00 96.06 110 TYR A N 1
ATOM 816 C CA . TYR A 1 110 ? -32.821 2.341 13.126 1.00 96.06 110 TYR A CA 1
ATOM 817 C C . TYR A 1 110 ? -32.244 2.726 11.755 1.00 96.06 110 TYR A C 1
ATOM 819 O O . TYR A 1 110 ? -32.844 3.528 11.043 1.00 96.06 110 TYR A O 1
ATOM 827 N N . HIS A 1 111 ? -31.089 2.185 11.361 1.00 94.06 111 HIS A N 1
ATOM 828 C CA . HIS A 1 111 ? -30.474 2.507 10.072 1.00 94.06 111 HIS A CA 1
ATOM 829 C C . HIS A 1 111 ? -31.405 2.122 8.903 1.00 94.06 111 HIS A C 1
ATOM 831 O O . HIS A 1 111 ? -31.906 0.995 8.897 1.00 94.06 111 HIS A O 1
ATOM 837 N N . PRO A 1 112 ? -31.609 2.990 7.890 1.00 94.12 112 PRO A N 1
ATOM 838 C CA . PRO A 1 112 ? -32.550 2.722 6.794 1.00 94.12 112 PRO A CA 1
ATOM 839 C C . PRO A 1 112 ? -32.207 1.460 5.983 1.00 94.12 112 PRO A C 1
ATOM 841 O O . PRO A 1 112 ? -33.106 0.799 5.475 1.00 94.12 112 PRO A O 1
ATOM 844 N N . ASP A 1 113 ? -30.926 1.084 5.922 1.00 92.69 113 ASP A N 1
ATOM 845 C CA . ASP A 1 113 ? -30.473 -0.126 5.213 1.00 92.69 113 ASP A CA 1
ATOM 846 C C . ASP A 1 113 ? -30.682 -1.437 5.996 1.00 92.69 113 ASP A C 1
ATOM 848 O O . ASP A 1 113 ? -30.389 -2.512 5.473 1.00 92.69 113 ASP A O 1
ATOM 852 N N . VAL A 1 114 ? -31.151 -1.390 7.250 1.00 92.12 114 VAL A N 1
ATOM 853 C CA . VAL A 1 114 ? -31.420 -2.603 8.037 1.00 92.12 114 VAL A CA 1
ATOM 854 C C . VAL A 1 114 ? -32.860 -3.056 7.774 1.00 92.12 114 VAL A C 1
ATOM 856 O O . VAL A 1 114 ? -33.801 -2.414 8.256 1.00 92.12 114 VAL A O 1
ATOM 859 N N . PRO A 1 115 ? -33.078 -4.171 7.045 1.00 80.44 115 PRO A N 1
ATOM 860 C CA . PRO A 1 115 ? -34.423 -4.683 6.823 1.00 80.44 115 PRO A CA 1
ATOM 861 C C . PRO A 1 115 ? -35.033 -5.076 8.176 1.00 80.44 115 PRO A C 1
ATOM 863 O O . PRO A 1 115 ? -34.341 -5.673 8.995 1.00 80.44 115 PRO A O 1
ATOM 866 N N . SER A 1 116 ? -36.317 -4.764 8.394 1.00 86.19 116 SER A N 1
ATOM 867 C CA . SER A 1 116 ? -37.153 -4.978 9.603 1.00 86.19 116 SER A CA 1
ATOM 868 C C . SER A 1 116 ? -37.164 -3.895 10.693 1.00 86.19 116 SER A C 1
ATOM 870 O O . SER A 1 116 ? -38.240 -3.647 11.235 1.00 86.19 116 SER A O 1
ATOM 872 N N . THR A 1 117 ? -36.051 -3.208 10.973 1.00 87.81 117 THR A N 1
ATOM 873 C CA . THR A 1 117 ? -35.989 -2.187 12.050 1.00 87.81 117 THR A CA 1
ATOM 874 C C . THR A 1 117 ? -35.645 -0.782 11.542 1.00 87.81 117 THR A C 1
ATOM 876 O O . THR A 1 117 ? -35.685 0.174 12.314 1.00 87.81 117 THR A O 1
ATOM 879 N N . GLY A 1 118 ? -35.331 -0.633 10.250 1.00 88.06 118 GLY A N 1
ATOM 880 C CA . GLY A 1 118 ? -35.041 0.659 9.634 1.00 88.06 118 GLY A CA 1
ATOM 881 C C . GLY A 1 118 ? -36.236 1.609 9.703 1.00 88.06 118 GLY A C 1
ATOM 882 O O . GLY A 1 118 ? -37.290 1.338 9.132 1.00 88.06 118 GLY A O 1
ATOM 883 N N . ASP A 1 119 ? -36.053 2.730 10.395 1.00 94.50 119 ASP A N 1
ATOM 884 C CA . ASP A 1 119 ? -37.051 3.785 10.557 1.00 94.50 119 ASP A CA 1
ATOM 885 C C . ASP A 1 119 ? -36.335 5.128 10.373 1.00 94.50 119 ASP A C 1
ATOM 887 O O . ASP A 1 119 ? -35.566 5.573 11.233 1.00 94.50 119 ASP A O 1
ATOM 891 N N . ALA A 1 120 ? -36.537 5.741 9.204 1.00 92.06 120 ALA A N 1
ATOM 892 C CA . ALA A 1 120 ? -35.835 6.957 8.808 1.00 92.06 120 ALA A CA 1
ATOM 893 C C . ALA A 1 120 ? -36.160 8.145 9.728 1.00 92.06 120 ALA A C 1
ATOM 895 O O . ALA A 1 120 ? -35.281 8.972 9.991 1.00 92.06 120 ALA A O 1
ATOM 896 N N . ASP A 1 121 ? -37.380 8.208 10.263 1.00 93.81 121 ASP A N 1
ATOM 897 C CA . ASP A 1 121 ? -37.819 9.308 11.119 1.00 93.81 121 ASP A CA 1
ATOM 898 C C . ASP A 1 121 ? -37.155 9.211 12.495 1.00 93.81 121 ASP A C 1
ATOM 900 O O . ASP A 1 121 ? -36.595 10.193 12.996 1.00 93.81 121 ASP A O 1
ATOM 904 N N . LYS A 1 122 ? -37.106 8.003 13.074 1.00 93.94 122 LYS A N 1
ATOM 905 C CA . LYS A 1 122 ? -36.379 7.750 14.331 1.00 93.94 122 LYS A CA 1
ATOM 906 C C . LYS A 1 122 ? -34.883 7.943 14.177 1.00 93.94 122 LYS A C 1
ATOM 908 O O . LYS A 1 122 ? -34.241 8.497 15.067 1.00 93.94 122 LYS A O 1
ATOM 913 N N . PHE A 1 123 ? -34.325 7.529 13.045 1.00 94.94 123 PHE A N 1
ATOM 914 C CA . PHE A 1 123 ? -32.924 7.769 12.737 1.00 94.94 123 PHE A CA 1
ATOM 915 C C . PHE A 1 123 ? -32.602 9.270 12.762 1.00 94.94 123 PHE A C 1
ATOM 917 O O . PHE A 1 123 ? -31.679 9.692 13.461 1.00 94.94 123 PHE A O 1
ATOM 924 N N . GLN A 1 124 ? -33.411 10.098 12.093 1.00 93.38 124 GLN A N 1
ATOM 925 C CA . GLN A 1 124 ? -33.248 11.553 12.120 1.00 93.38 124 GLN A CA 1
ATOM 926 C C . GLN A 1 124 ? -33.490 12.162 13.509 1.00 93.38 124 GLN A C 1
ATOM 928 O O . GLN A 1 124 ? -32.833 13.142 13.867 1.00 93.38 124 GLN A O 1
ATOM 933 N N . ALA A 1 125 ? -34.419 11.620 14.301 1.00 94.31 125 ALA A N 1
ATOM 934 C CA . ALA A 1 125 ? -34.654 12.067 15.674 1.00 94.31 125 ALA A CA 1
ATOM 935 C C . ALA A 1 125 ? -33.425 11.817 16.565 1.00 94.31 125 ALA A C 1
ATOM 937 O O . ALA A 1 125 ? -32.964 12.728 17.253 1.00 94.31 125 ALA A O 1
ATOM 938 N N . VAL A 1 126 ? -32.825 10.625 16.478 1.00 95.38 126 VAL A N 1
ATOM 939 C CA . VAL A 1 126 ? -31.606 10.256 17.217 1.00 95.38 126 VAL A CA 1
ATOM 940 C C . VAL A 1 126 ? -30.429 11.153 16.834 1.00 95.38 126 VAL A C 1
ATOM 942 O O . VAL A 1 126 ? -29.687 11.595 17.711 1.00 95.38 126 VAL A O 1
ATOM 945 N N . GLN A 1 127 ? -30.266 11.463 15.543 1.00 93.69 127 GLN A N 1
ATOM 946 C CA . GLN A 1 127 ? -29.228 12.389 15.081 1.00 93.69 127 GLN A CA 1
ATOM 947 C C . GLN A 1 127 ? -29.398 13.789 15.672 1.00 93.69 127 GLN A C 1
ATOM 949 O O . GLN A 1 127 ? -28.440 14.344 16.210 1.00 93.69 127 GLN A O 1
ATOM 954 N N . ARG A 1 128 ? -30.620 14.336 15.612 1.00 92.81 128 ARG A N 1
ATOM 955 C CA . ARG A 1 128 ? -30.940 15.661 16.160 1.00 92.81 128 ARG A CA 1
ATOM 956 C C . ARG A 1 128 ? -30.719 15.719 17.670 1.00 92.81 128 ARG A C 1
ATOM 958 O O . ARG A 1 128 ? -30.101 16.666 18.148 1.00 92.81 128 ARG A O 1
ATOM 965 N N . ALA A 1 129 ? -31.156 14.698 18.405 1.00 93.75 129 ALA A N 1
ATOM 966 C CA . ALA A 1 129 ? -30.969 14.619 19.851 1.00 93.75 129 ALA A CA 1
ATOM 967 C C . ALA A 1 129 ? -29.483 14.546 20.240 1.00 93.75 129 ALA A C 1
ATOM 969 O O . ALA A 1 129 ? -29.025 15.288 21.108 1.00 93.75 129 ALA A O 1
ATOM 970 N N . ALA A 1 130 ? -28.701 13.702 19.556 1.00 93.44 130 ALA A N 1
ATOM 971 C CA . ALA A 1 130 ? -27.262 13.600 19.787 1.00 93.44 130 ALA A CA 1
ATOM 972 C C . ALA A 1 130 ? -26.538 14.918 19.478 1.00 93.44 130 ALA A C 1
ATOM 974 O O . ALA A 1 130 ? -25.641 15.307 20.224 1.00 93.44 130 ALA A O 1
ATOM 975 N N . GLN A 1 131 ? -26.944 15.618 18.415 1.00 91.44 131 GLN A N 1
ATOM 976 C CA . GLN A 1 131 ? -26.387 16.921 18.069 1.00 91.44 131 GLN A CA 1
ATOM 977 C C . GLN A 1 131 ? -26.657 17.957 19.167 1.00 91.44 131 GLN A C 1
ATOM 979 O O . GLN A 1 131 ? -25.730 18.610 19.634 1.00 91.44 131 GLN A O 1
ATOM 984 N N . GLN A 1 132 ? -27.902 18.052 19.641 1.00 91.25 132 GLN A N 1
ATOM 985 C CA . GLN A 1 132 ? -28.288 18.994 20.695 1.00 91.25 132 GLN A CA 1
ATOM 986 C C . GLN A 1 132 ? -27.519 18.776 22.007 1.00 91.25 132 GLN A C 1
ATOM 988 O O . GLN A 1 132 ? -27.124 19.748 22.646 1.00 91.25 132 GLN A O 1
ATOM 993 N N . LEU A 1 133 ? -27.282 17.520 22.406 1.00 91.19 133 LEU A N 1
ATOM 994 C CA . LEU A 1 133 ? -26.578 17.210 23.658 1.00 91.19 133 LEU A CA 1
ATOM 995 C C . LEU A 1 133 ? -25.056 17.344 23.572 1.00 91.19 133 LEU A C 1
ATOM 997 O O . LEU A 1 133 ? -24.417 17.596 24.591 1.00 91.19 133 LEU A O 1
ATOM 1001 N N . LEU A 1 134 ? -24.464 17.149 22.392 1.00 89.25 134 LEU A N 1
ATOM 1002 C CA . LEU A 1 134 ? -23.017 17.278 22.190 1.00 89.25 134 LEU A CA 1
ATOM 1003 C C . LEU A 1 134 ? -22.590 18.712 21.848 1.00 89.25 134 LEU A C 1
ATOM 1005 O O . LEU A 1 134 ? -21.402 19.019 21.926 1.00 89.25 134 LEU A O 1
ATOM 1009 N N . GLU A 1 135 ? -23.537 19.590 21.505 1.00 78.31 135 GLU A N 1
ATOM 1010 C CA . GLU A 1 135 ? -23.287 20.990 21.141 1.00 78.31 135 GLU A CA 1
ATOM 1011 C C . GLU A 1 135 ? -23.853 22.036 22.126 1.00 78.31 135 GLU A C 1
ATOM 1013 O O . GLU A 1 135 ? -24.384 23.058 21.679 1.00 78.31 135 GLU A O 1
ATOM 1018 N N . PRO A 1 136 ? -23.717 21.907 23.460 1.00 62.28 136 PRO A N 1
ATOM 1019 C CA . PRO A 1 136 ? -24.020 23.018 24.352 1.00 62.28 136 PRO A CA 1
ATOM 1020 C C . PRO A 1 136 ? -22.879 24.056 24.283 1.00 62.28 136 PRO A C 1
ATOM 1022 O O . PRO A 1 136 ? -22.101 24.198 25.220 1.00 62.28 136 PRO A O 1
ATOM 1025 N N . GLY A 1 137 ? -22.729 24.768 23.154 1.00 58.66 137 GLY A N 1
ATOM 1026 C CA . GLY A 1 137 ? -21.805 25.912 23.058 1.00 58.66 137 GLY A CA 1
ATOM 1027 C C . GLY A 1 137 ? -21.245 26.304 21.684 1.00 58.66 137 GLY A C 1
ATOM 1028 O O . GLY A 1 137 ? -20.579 27.333 21.603 1.00 58.66 137 GLY A O 1
ATOM 1029 N N . LEU A 1 138 ? -21.485 25.549 20.605 1.00 50.28 138 LEU A N 1
ATOM 1030 C CA . LEU A 1 138 ? -20.865 25.801 19.290 1.00 50.28 138 LEU A CA 1
ATOM 1031 C C . LEU A 1 138 ? -21.900 25.757 18.156 1.00 50.28 138 LEU A C 1
ATOM 1033 O O . LEU A 1 138 ? -22.026 24.767 17.445 1.00 50.28 138 LEU A O 1
ATOM 1037 N N . ALA A 1 139 ? -22.628 26.856 17.950 1.00 43.62 139 ALA A N 1
ATOM 1038 C CA . ALA A 1 139 ? -23.481 27.024 16.774 1.00 43.62 139 ALA A CA 1
ATOM 1039 C C . ALA A 1 139 ? -22.618 27.346 15.534 1.00 43.62 139 ALA A C 1
ATOM 1041 O O . ALA A 1 139 ? -22.307 28.508 15.273 1.00 43.62 139 ALA A O 1
ATOM 1042 N N . GLY A 1 140 ? -22.191 26.334 14.770 1.00 50.59 140 GLY A N 1
ATOM 1043 C CA . GLY A 1 140 ? -21.457 26.551 13.516 1.00 50.59 140 GLY A CA 1
ATOM 1044 C C . GLY A 1 140 ? -21.138 25.274 12.721 1.00 50.59 140 GLY A C 1
ATOM 1045 O O . GLY A 1 140 ? -21.222 24.180 13.266 1.00 50.59 140 GLY A O 1
ATOM 1046 N N . PRO A 1 141 ? -20.721 25.381 11.441 1.00 53.12 141 PRO A N 1
ATOM 1047 C CA . PRO A 1 141 ? -20.498 24.257 10.509 1.00 53.12 141 PRO A CA 1
ATOM 1048 C C . PRO A 1 141 ? -19.469 23.188 10.942 1.00 53.12 141 PRO A C 1
ATOM 1050 O O . PRO A 1 141 ? -19.363 22.147 10.299 1.00 53.12 141 PRO A O 1
ATOM 1053 N N . GLN A 1 142 ? -18.741 23.393 12.044 1.00 51.66 142 GLN A N 1
ATOM 1054 C CA . GLN A 1 142 ? -17.886 22.370 12.669 1.00 51.66 142 GLN A CA 1
ATOM 1055 C C . GLN A 1 142 ? -18.696 21.261 13.379 1.00 51.66 142 GLN A C 1
ATOM 1057 O O . GLN A 1 142 ? -18.197 20.149 13.547 1.00 51.66 142 GLN A O 1
ATOM 1062 N N . ALA A 1 143 ? -19.957 21.542 13.722 1.00 50.25 143 ALA A N 1
ATOM 1063 C CA . ALA A 1 143 ? -20.969 20.624 14.250 1.00 50.25 143 ALA A CA 1
ATOM 1064 C C . ALA A 1 143 ? -21.128 19.339 13.416 1.00 50.25 143 ALA A C 1
ATOM 1066 O O . ALA A 1 143 ? -20.926 18.214 13.886 1.00 50.25 143 ALA A O 1
ATOM 1067 N N . ALA A 1 144 ? -21.387 19.516 12.116 1.00 54.06 144 ALA A N 1
ATOM 1068 C CA . ALA A 1 144 ? -21.569 18.417 11.171 1.00 54.06 144 ALA A CA 1
ATOM 1069 C C . ALA A 1 144 ? -20.311 17.534 11.052 1.00 54.06 144 ALA A C 1
ATOM 1071 O O . ALA A 1 144 ? -20.416 16.314 10.921 1.00 54.06 144 ALA A O 1
ATOM 1072 N N . ALA A 1 145 ? -19.118 18.126 11.182 1.00 56.00 145 ALA A N 1
ATOM 1073 C CA . ALA A 1 145 ? -17.848 17.401 11.126 1.00 56.00 145 ALA A CA 1
ATOM 1074 C C . ALA A 1 145 ? -17.600 16.517 12.369 1.00 56.00 145 ALA A C 1
ATOM 1076 O O . ALA A 1 145 ? -16.990 15.451 12.259 1.00 56.00 145 ALA A O 1
ATOM 1077 N N . SER A 1 146 ? -18.093 16.909 13.551 1.00 56.09 146 SER A N 1
ATOM 1078 C CA . SER A 1 146 ? -18.011 16.081 14.768 1.00 56.09 146 SER A CA 1
ATOM 1079 C C . SER A 1 146 ? -18.939 14.866 14.709 1.00 56.09 146 SER A C 1
ATOM 1081 O O . SER A 1 146 ? -18.558 13.785 15.163 1.00 56.09 146 SER A O 1
ATOM 1083 N N . LEU A 1 147 ? -20.118 15.010 14.097 1.00 59.03 147 LEU A N 1
ATOM 1084 C CA . LEU A 1 147 ? -21.022 13.893 13.815 1.00 59.03 147 LEU A CA 1
ATOM 1085 C C . LEU A 1 147 ? -20.433 12.936 12.777 1.00 59.03 147 LEU A C 1
ATOM 1087 O O . LEU A 1 147 ? -20.441 11.730 13.013 1.00 59.03 147 LEU A O 1
ATOM 1091 N N . GLU A 1 148 ? -19.828 13.435 11.693 1.00 59.31 148 GLU A N 1
ATOM 1092 C CA . GLU A 1 148 ? -19.095 12.579 10.746 1.00 59.31 148 GLU A CA 1
ATOM 1093 C C . GLU A 1 148 ? -18.018 11.735 11.435 1.00 59.31 148 GLU A C 1
ATOM 1095 O O . GLU A 1 148 ? -17.829 10.574 11.085 1.00 59.31 148 GLU A O 1
ATOM 1100 N N . ARG A 1 149 ? -17.364 12.256 12.478 1.00 58.31 149 ARG A N 1
ATOM 1101 C CA . ARG A 1 149 ? -16.391 11.505 13.287 1.00 58.31 149 ARG A CA 1
ATOM 1102 C C . ARG A 1 149 ? -17.009 10.362 14.098 1.00 58.31 149 ARG A C 1
ATOM 1104 O O . ARG A 1 149 ? -16.311 9.418 14.455 1.00 58.31 149 ARG A O 1
ATOM 1111 N N . ILE A 1 150 ? -18.303 10.440 14.412 1.00 60.53 150 ILE A N 1
ATOM 1112 C CA . ILE A 1 150 ? -19.056 9.361 15.064 1.00 60.53 150 ILE A CA 1
ATOM 1113 C C . ILE A 1 150 ? -19.384 8.253 14.051 1.00 60.53 150 ILE A C 1
ATOM 1115 O O . ILE A 1 150 ? -19.373 7.085 14.451 1.00 60.53 150 ILE A O 1
ATOM 1119 N N . TYR A 1 151 ? -19.635 8.614 12.783 1.00 60.19 151 TYR A N 1
ATOM 1120 C CA . TYR A 1 151 ? -19.940 7.696 11.673 1.00 60.19 151 TYR A CA 1
ATOM 1121 C C . TYR A 1 151 ? -18.707 7.108 10.993 1.00 60.19 151 TYR A C 1
ATOM 1123 O O . TYR A 1 151 ? -18.759 5.987 10.486 1.00 60.19 151 TYR A O 1
ATOM 1131 N N . ARG A 1 152 ? -17.580 7.824 11.006 1.00 56.00 152 ARG A N 1
ATOM 1132 C CA . ARG A 1 152 ? -16.293 7.250 10.642 1.00 56.00 152 ARG A CA 1
ATOM 1133 C C . ARG A 1 152 ? -15.998 6.163 11.660 1.00 56.00 152 ARG A C 1
ATOM 1135 O O . ARG A 1 152 ? -15.955 6.413 12.864 1.00 56.00 152 ARG A O 1
ATOM 1142 N N . TRP A 1 153 ? -15.788 4.952 11.163 1.00 46.75 153 TRP A N 1
ATOM 1143 C CA . TRP A 1 153 ? -15.290 3.815 11.930 1.00 46.75 153 TRP A CA 1
ATOM 1144 C C . TRP A 1 153 ? -13.824 4.045 12.333 1.00 46.75 153 TRP A C 1
ATOM 1146 O O . TRP A 1 153 ? -12.971 3.189 12.123 1.00 46.75 153 TRP A O 1
ATOM 1156 N N . ASP A 1 154 ? -13.504 5.224 12.863 1.00 44.19 154 ASP A N 1
ATOM 1157 C CA . ASP A 1 154 ? -12.223 5.455 13.494 1.00 44.19 154 ASP A CA 1
ATOM 1158 C C . ASP A 1 154 ? -12.250 4.664 14.806 1.00 44.19 154 ASP A C 1
ATOM 1160 O O . ASP A 1 154 ? -13.126 4.903 15.654 1.00 44.19 154 ASP A O 1
ATOM 1164 N N . PRO A 1 155 ? -11.344 3.686 14.995 1.00 43.16 155 PRO A N 1
ATOM 1165 C CA . PRO A 1 155 ? -11.140 3.122 16.317 1.00 43.16 155 PRO A CA 1
ATOM 1166 C C . PRO A 1 155 ? -10.860 4.304 17.245 1.00 43.16 155 PRO A C 1
ATOM 1168 O O . PRO A 1 155 ? -10.048 5.166 16.908 1.00 43.16 155 PRO A O 1
ATOM 1171 N N . ALA A 1 156 ? -11.604 4.388 18.354 1.00 44.31 156 ALA A N 1
ATOM 1172 C CA . ALA A 1 156 ? -11.523 5.503 19.294 1.00 44.31 156 ALA A CA 1
ATOM 1173 C C . ALA A 1 156 ? -10.055 5.915 19.496 1.00 44.31 156 ALA A C 1
ATOM 1175 O O . ALA A 1 156 ? -9.224 5.010 19.646 1.00 44.31 156 ALA A O 1
ATOM 1176 N N . PRO A 1 157 ? -9.715 7.223 19.483 1.00 42.38 157 PRO A N 1
ATOM 1177 C CA . PRO A 1 157 ? -8.348 7.648 19.725 1.00 42.38 157 PRO A CA 1
ATOM 1178 C C . PRO A 1 157 ? -7.924 6.996 21.029 1.00 42.38 157 PRO A C 1
ATOM 1180 O O . PRO A 1 157 ? -8.538 7.214 22.077 1.00 42.38 157 PRO A O 1
ATOM 1183 N N . GLN A 1 158 ? -6.933 6.115 20.920 1.00 44.22 158 GLN A N 1
ATOM 1184 C CA . GLN A 1 158 ? -6.279 5.498 22.051 1.00 44.22 158 GLN A CA 1
ATOM 1185 C C . GLN A 1 158 ? -5.582 6.645 22.774 1.00 44.22 158 GLN A C 1
ATOM 1187 O O . GLN A 1 158 ? -4.406 6.916 22.556 1.00 44.22 158 GLN A O 1
ATOM 1192 N N . HIS A 1 159 ? -6.332 7.382 23.596 1.00 39.69 159 HIS A N 1
ATOM 1193 C CA . HIS A 1 159 ? -5.741 8.113 24.689 1.00 39.69 159 HIS A CA 1
ATOM 1194 C C . HIS A 1 159 ? -4.910 7.079 25.412 1.00 39.69 159 HIS A C 1
ATOM 1196 O O . HIS A 1 159 ? -5.441 6.077 25.894 1.00 39.69 159 HIS A O 1
ATOM 1202 N N . SER A 1 160 ? -3.607 7.311 25.378 1.00 40.91 160 SER A N 1
ATOM 1203 C CA . SER A 1 160 ? -2.558 6.577 26.045 1.00 40.91 160 SER A CA 1
ATOM 1204 C C . SER A 1 160 ? -2.865 6.519 27.542 1.00 40.91 160 SER A C 1
ATOM 1206 O O . SER A 1 160 ? -2.263 7.219 28.350 1.00 40.91 160 SER A O 1
ATOM 1208 N N . ARG A 1 161 ? -3.840 5.698 27.940 1.00 40.62 161 ARG A N 1
ATOM 1209 C CA . ARG A 1 161 ? -3.934 5.183 29.293 1.00 40.62 161 ARG A CA 1
ATOM 1210 C C . ARG A 1 161 ? -2.751 4.250 29.405 1.00 40.62 161 ARG A C 1
ATOM 1212 O O . ARG A 1 161 ? -2.777 3.118 28.929 1.00 40.62 161 ARG A O 1
ATOM 1219 N N . ALA A 1 162 ? -1.685 4.807 29.968 1.00 39.12 162 ALA A N 1
ATOM 1220 C CA . ALA A 1 162 ? -0.611 4.054 30.567 1.00 39.12 162 ALA A CA 1
ATOM 1221 C C . ALA A 1 162 ? -1.224 2.841 31.274 1.00 39.12 162 ALA A C 1
ATOM 1223 O O . ALA A 1 162 ? -2.107 2.987 32.122 1.00 39.12 162 ALA A O 1
ATOM 1224 N N . TYR A 1 163 ? -0.793 1.656 30.853 1.00 42.94 163 TYR A N 1
ATOM 1225 C CA . TYR A 1 163 ? -1.100 0.380 31.481 1.00 42.94 163 TYR A CA 1
ATOM 1226 C C . TYR A 1 163 ? -0.542 0.401 32.917 1.00 42.94 163 TYR A C 1
ATOM 1228 O O . TYR A 1 163 ? 0.565 -0.057 33.185 1.00 42.94 163 TYR A O 1
ATOM 1236 N N . GLY A 1 164 ? -1.293 0.997 33.841 1.00 41.69 164 GLY A N 1
ATOM 1237 C CA . GLY A 1 164 ? -1.169 0.790 35.277 1.00 41.69 164 GLY A CA 1
ATOM 1238 C C . GLY A 1 164 ? -2.081 -0.372 35.642 1.00 41.69 164 GLY A C 1
ATOM 1239 O O . GLY A 1 164 ? -3.285 -0.300 35.421 1.00 41.69 164 GLY A O 1
ATOM 1240 N N . GLY A 1 165 ? -1.479 -1.473 36.085 1.00 45.16 165 GLY A N 1
ATOM 1241 C CA . GLY A 1 165 ? -2.111 -2.782 36.173 1.00 45.16 165 GLY A CA 1
ATOM 1242 C C . GLY A 1 165 ? -3.372 -2.834 37.031 1.00 45.16 165 GLY A C 1
ATOM 1243 O O . GLY A 1 165 ? -3.335 -2.510 38.212 1.00 45.16 165 GLY A O 1
ATOM 1244 N N . ASP A 1 166 ? -4.439 -3.371 36.445 1.00 38.75 166 ASP A N 1
ATOM 1245 C CA . ASP A 1 166 ? -5.562 -3.930 37.187 1.00 38.75 166 ASP A CA 1
ATOM 1246 C C . ASP A 1 166 ? -5.635 -5.438 36.888 1.00 38.75 166 ASP A C 1
ATOM 1248 O O . ASP A 1 166 ? -5.946 -5.878 35.778 1.00 38.75 166 ASP A O 1
ATOM 1252 N N . ARG A 1 167 ? -5.202 -6.245 37.864 1.00 48.00 167 ARG A N 1
ATOM 1253 C CA . ARG A 1 167 ? -4.989 -7.704 37.769 1.00 48.00 167 ARG A CA 1
ATOM 1254 C C . ARG A 1 167 ? -6.266 -8.491 38.096 1.00 48.00 167 ARG A C 1
ATOM 1256 O O . ARG A 1 167 ? -6.238 -9.358 38.966 1.00 48.00 167 ARG A O 1
ATOM 1263 N N . GLY A 1 168 ? -7.381 -8.204 37.427 1.00 52.56 168 GLY A N 1
ATOM 1264 C CA . GLY A 1 168 ? -8.646 -8.877 37.768 1.00 52.56 168 GLY A CA 1
ATOM 1265 C C . GLY A 1 168 ? -9.701 -9.025 36.674 1.00 52.56 168 GLY A C 1
ATOM 1266 O O . GLY A 1 168 ? -10.607 -9.839 36.835 1.00 52.56 168 GLY A O 1
ATOM 1267 N N . ALA A 1 169 ? -9.610 -8.302 35.557 1.00 49.16 169 ALA A N 1
ATOM 1268 C CA . ALA A 1 169 ? -10.601 -8.432 34.493 1.00 49.16 169 ALA A CA 1
ATOM 1269 C C . ALA A 1 169 ? -10.285 -9.650 33.612 1.00 49.16 169 ALA A C 1
ATOM 1271 O O . ALA A 1 169 ? -9.251 -9.692 32.943 1.00 49.16 169 ALA A O 1
ATOM 1272 N N . VAL A 1 170 ? -11.186 -10.637 33.601 1.00 51.03 170 VAL A N 1
ATOM 1273 C CA . VAL A 1 170 ? -11.150 -11.753 32.647 1.00 51.03 170 VAL A CA 1
ATOM 1274 C C . VAL A 1 170 ? -11.127 -11.140 31.239 1.00 51.03 170 VAL A C 1
ATOM 1276 O O . VAL A 1 170 ? -12.037 -10.369 30.919 1.00 51.03 170 VAL A O 1
ATOM 1279 N N . PRO A 1 171 ? -10.094 -11.387 30.412 1.00 50.59 171 PRO A N 1
ATOM 1280 C CA . PRO A 1 171 ? -10.004 -10.765 29.102 1.00 50.59 171 PRO A CA 1
ATOM 1281 C C . PRO A 1 171 ? -11.227 -11.176 28.287 1.00 50.59 171 PRO A C 1
ATOM 1283 O O . PRO A 1 171 ? -11.507 -12.363 28.119 1.00 50.59 171 PRO A O 1
ATOM 1286 N N . SER A 1 172 ? -11.975 -10.179 27.811 1.00 49.03 172 SER A N 1
ATOM 1287 C CA . SER A 1 172 ? -13.071 -10.398 26.872 1.00 49.03 172 SER A CA 1
ATOM 1288 C C . SER A 1 172 ? -12.567 -11.261 25.717 1.00 49.03 172 SER A C 1
ATOM 1290 O O . SER A 1 172 ? -11.475 -11.024 25.198 1.00 49.03 172 SER A O 1
ATOM 1292 N N . SER A 1 173 ? -13.356 -12.244 25.286 1.00 52.25 173 SER A N 1
ATOM 1293 C CA . SER A 1 173 ? -13.045 -13.085 24.122 1.00 52.25 173 SER A CA 1
ATOM 1294 C C . SER A 1 173 ? -12.814 -12.269 22.840 1.00 52.25 173 SER A C 1
ATOM 1296 O O . SER A 1 173 ? -12.158 -12.750 21.922 1.00 52.25 173 SER A O 1
ATOM 1298 N N . ALA A 1 174 ? -13.269 -11.011 22.806 1.00 48.00 174 ALA A N 1
ATOM 1299 C CA . ALA A 1 174 ? -12.989 -10.038 21.750 1.00 48.00 174 ALA A CA 1
ATOM 1300 C C . ALA A 1 174 ? -11.544 -9.486 21.743 1.00 48.00 174 ALA A C 1
ATOM 1302 O O . ALA A 1 174 ? -11.148 -8.846 20.774 1.00 48.00 174 ALA A O 1
ATOM 1303 N N . ALA A 1 175 ? -10.760 -9.709 22.803 1.00 46.06 175 ALA A N 1
ATOM 1304 C CA . ALA A 1 175 ? -9.342 -9.349 22.891 1.00 46.06 175 ALA A CA 1
ATOM 1305 C C . ALA A 1 175 ? -8.405 -10.522 22.552 1.00 46.06 175 ALA A C 1
ATOM 1307 O O . ALA A 1 175 ? -7.185 -10.385 22.657 1.00 46.06 175 ALA A O 1
ATOM 1308 N N . ALA A 1 176 ? -8.950 -11.679 22.157 1.00 53.62 176 ALA A N 1
ATOM 1309 C CA . ALA A 1 176 ? -8.127 -12.746 21.615 1.00 53.62 176 ALA A CA 1
ATOM 1310 C C . ALA A 1 176 ? -7.436 -12.229 20.338 1.00 53.62 176 ALA A C 1
ATOM 1312 O O . ALA A 1 176 ? -8.116 -11.658 19.481 1.00 53.62 176 ALA A O 1
ATOM 1313 N N . PRO A 1 177 ? -6.107 -12.394 20.192 1.00 57.53 177 PRO A N 1
ATOM 1314 C CA . PRO A 1 177 ? -5.439 -12.074 18.941 1.00 57.53 177 PRO A CA 1
ATOM 1315 C C . PRO A 1 177 ? -6.134 -12.864 17.837 1.00 57.53 177 PRO A C 1
ATOM 1317 O O . PRO A 1 177 ? -6.240 -14.090 17.931 1.00 57.53 177 PRO A O 1
ATOM 1320 N N . LEU A 1 178 ? -6.664 -12.141 16.848 1.00 54.66 178 LEU A N 1
ATOM 1321 C CA . LEU A 1 178 ? -7.386 -12.723 15.723 1.00 54.66 178 LEU A CA 1
ATOM 1322 C C . LEU A 1 178 ? -6.527 -13.839 15.133 1.00 54.66 178 LEU A C 1
ATOM 1324 O O . LEU A 1 178 ? -5.382 -13.601 14.734 1.00 54.66 178 LEU A O 1
ATOM 1328 N N . ARG A 1 179 ? -7.038 -15.071 15.143 1.00 64.62 179 ARG A N 1
ATOM 1329 C CA . ARG A 1 179 ? -6.262 -16.202 14.647 1.00 64.62 179 ARG A CA 1
ATOM 1330 C C . ARG A 1 179 ? -6.265 -16.109 13.134 1.00 64.62 179 ARG A C 1
ATOM 1332 O O . ARG A 1 179 ? -7.285 -15.816 12.524 1.00 64.62 179 ARG A O 1
ATOM 1339 N N . GLN A 1 180 ? -5.132 -16.395 12.503 1.00 57.56 180 GLN A N 1
ATOM 1340 C CA . GLN A 1 180 ? -5.021 -16.353 11.042 1.00 57.56 180 GLN A CA 1
ATOM 1341 C C . GLN A 1 180 ? -6.059 -17.254 10.342 1.00 57.56 180 GLN A C 1
ATOM 1343 O O . GLN A 1 180 ? -6.526 -16.932 9.253 1.00 57.56 180 GLN A O 1
ATOM 1348 N N . ALA A 1 181 ? -6.487 -18.327 11.016 1.00 64.19 181 ALA A N 1
ATOM 1349 C CA . ALA A 1 181 ? -7.575 -19.200 10.585 1.00 64.19 181 ALA A CA 1
ATOM 1350 C C . ALA A 1 181 ? -8.948 -18.501 10.513 1.00 64.19 181 ALA A C 1
ATOM 1352 O O . ALA A 1 181 ? -9.752 -18.856 9.658 1.00 64.19 181 ALA A O 1
ATOM 1353 N N . ASP A 1 182 ? -9.205 -17.483 11.340 1.00 58.56 182 ASP A N 1
ATOM 1354 C CA . ASP A 1 182 ? -10.483 -16.753 11.378 1.00 58.56 182 ASP A CA 1
ATOM 1355 C C . ASP A 1 182 ? -10.682 -15.875 10.125 1.00 58.56 182 ASP A C 1
ATOM 1357 O O . ASP A 1 182 ? -11.793 -15.443 9.820 1.00 58.56 182 ASP A O 1
ATOM 1361 N N . PHE A 1 183 ? -9.607 -15.633 9.367 1.00 56.78 183 PHE A N 1
ATOM 1362 C CA . PHE A 1 183 ? -9.632 -14.912 8.092 1.00 56.78 183 PHE A CA 1
ATOM 1363 C C . PHE A 1 183 ? -9.594 -15.824 6.865 1.00 56.78 183 PHE A C 1
ATOM 1365 O O . PHE A 1 183 ? -9.710 -15.327 5.739 1.00 56.78 183 PHE A O 1
ATOM 1372 N N . ALA A 1 184 ? -9.445 -17.138 7.054 1.00 53.22 184 ALA A N 1
ATOM 1373 C CA . ALA A 1 184 ? -9.411 -18.098 5.962 1.00 53.22 184 ALA A CA 1
ATOM 1374 C C . ALA A 1 184 ? -10.774 -18.118 5.246 1.00 53.22 184 ALA A C 1
ATOM 1376 O O . ALA A 1 184 ? -11.752 -18.658 5.752 1.00 53.22 184 ALA A O 1
ATOM 1377 N N . GLY A 1 185 ? -10.843 -17.494 4.066 1.00 53.03 185 GLY A N 1
ATOM 1378 C CA . GLY A 1 185 ? -11.992 -17.579 3.159 1.00 53.03 185 GLY A CA 1
ATOM 1379 C C . GLY A 1 185 ? -12.675 -16.261 2.793 1.00 53.03 185 GLY A C 1
ATOM 1380 O O . GLY A 1 185 ? -13.501 -16.267 1.886 1.00 53.03 185 GLY A O 1
ATOM 1381 N N . SER A 1 186 ? -12.348 -15.129 3.428 1.00 53.75 186 SER A N 1
ATOM 1382 C CA . SER A 1 186 ? -13.091 -13.881 3.165 1.00 53.75 186 SER A CA 1
ATOM 1383 C C . SER A 1 186 ? -12.467 -12.945 2.123 1.00 53.75 186 SER A C 1
ATOM 1385 O O . SER A 1 186 ? -13.206 -12.154 1.542 1.00 53.75 186 SER A O 1
ATOM 1387 N N . ARG A 1 187 ? -11.154 -13.000 1.840 1.00 55.84 187 ARG A N 1
ATOM 1388 C CA . ARG A 1 187 ? -10.482 -12.073 0.897 1.00 55.84 187 ARG A CA 1
ATOM 1389 C C . ARG A 1 187 ? -9.171 -12.647 0.342 1.00 55.84 187 ARG A C 1
ATOM 1391 O O . ARG A 1 187 ? -8.139 -12.456 0.971 1.00 55.84 187 ARG A O 1
ATOM 1398 N N . GLY A 1 188 ? -9.213 -13.309 -0.819 1.00 67.62 188 GLY A N 1
ATOM 1399 C CA . GLY A 1 188 ? -8.020 -13.773 -1.552 1.00 67.62 188 GLY A CA 1
ATOM 1400 C C . GLY A 1 188 ? -7.035 -14.644 -0.755 1.00 67.62 188 GLY A C 1
ATOM 1401 O O . GLY A 1 188 ? -7.261 -14.991 0.404 1.00 67.62 188 GLY A O 1
ATOM 1402 N N . GLU A 1 189 ? -5.925 -15.018 -1.390 1.00 83.19 189 GLU A N 1
ATOM 1403 C CA . GLU A 1 189 ? -4.793 -15.633 -0.694 1.00 83.19 189 GLU A CA 1
ATOM 1404 C C . GLU A 1 189 ? -4.028 -14.522 0.041 1.00 83.19 189 GLU A C 1
ATOM 1406 O O . GLU A 1 189 ? -3.293 -13.726 -0.555 1.00 83.19 189 GLU A O 1
ATOM 1411 N N . ARG A 1 190 ? -4.302 -14.391 1.344 1.00 87.00 190 ARG A N 1
ATOM 1412 C CA . ARG A 1 190 ? -3.576 -13.481 2.238 1.00 87.00 190 ARG A CA 1
ATOM 1413 C C . ARG A 1 190 ? -2.092 -13.833 2.253 1.00 87.00 190 ARG A C 1
ATOM 1415 O O . ARG A 1 190 ? -1.728 -14.985 2.046 1.00 87.00 190 ARG A O 1
ATOM 1422 N N . VAL A 1 191 ? -1.250 -12.841 2.543 1.00 89.25 191 VAL A N 1
ATOM 1423 C CA . VAL A 1 191 ? 0.201 -13.048 2.610 1.00 89.25 191 VAL A CA 1
ATOM 1424 C C . VAL A 1 191 ? 0.556 -14.093 3.671 1.00 89.25 191 VAL A C 1
ATOM 1426 O O . VAL A 1 191 ? 0.275 -13.908 4.858 1.00 89.25 191 VAL A O 1
ATOM 1429 N N . ASP A 1 192 ? 1.234 -15.157 3.255 1.00 90.38 192 ASP A N 1
ATOM 1430 C CA . ASP A 1 192 ? 1.912 -16.085 4.149 1.00 90.38 192 ASP A CA 1
ATOM 1431 C C . ASP A 1 192 ? 3.288 -15.505 4.502 1.00 90.38 192 ASP A C 1
ATOM 1433 O O . ASP A 1 192 ? 4.266 -15.593 3.755 1.00 90.38 192 ASP A O 1
ATOM 1437 N N . VAL A 1 193 ? 3.357 -14.870 5.673 1.00 89.94 193 VAL A N 1
ATOM 1438 C CA . VAL A 1 193 ? 4.577 -14.230 6.180 1.00 89.94 193 VAL A CA 1
ATOM 1439 C C . VAL A 1 193 ? 5.715 -15.242 6.341 1.00 89.94 193 VAL A C 1
ATOM 1441 O O . VAL A 1 193 ? 6.873 -14.895 6.103 1.00 89.94 193 VAL A O 1
ATOM 1444 N N . ALA A 1 194 ? 5.409 -16.487 6.719 1.00 89.31 194 ALA A N 1
ATOM 1445 C CA . ALA A 1 194 ? 6.416 -17.524 6.897 1.00 89.31 194 ALA A CA 1
ATOM 1446 C C . ALA A 1 194 ? 6.984 -17.966 5.543 1.00 89.31 194 ALA A C 1
ATOM 1448 O O . ALA A 1 194 ? 8.205 -18.042 5.396 1.00 89.31 194 ALA A O 1
ATOM 1449 N N . ALA A 1 195 ? 6.125 -18.168 4.539 1.00 89.88 195 ALA A N 1
ATOM 1450 C CA . ALA A 1 195 ? 6.554 -18.485 3.178 1.00 89.88 195 ALA A CA 1
ATOM 1451 C C . ALA A 1 195 ? 7.372 -17.344 2.548 1.00 89.88 195 ALA A C 1
ATOM 1453 O O . ALA A 1 195 ? 8.426 -17.593 1.958 1.00 89.88 195 ALA A O 1
ATOM 1454 N N . CYS A 1 196 ? 6.939 -16.090 2.725 1.00 90.81 196 CYS A N 1
ATOM 1455 C CA . CYS A 1 196 ? 7.689 -14.912 2.287 1.00 90.81 196 CYS A CA 1
ATOM 1456 C C . CYS A 1 196 ? 9.0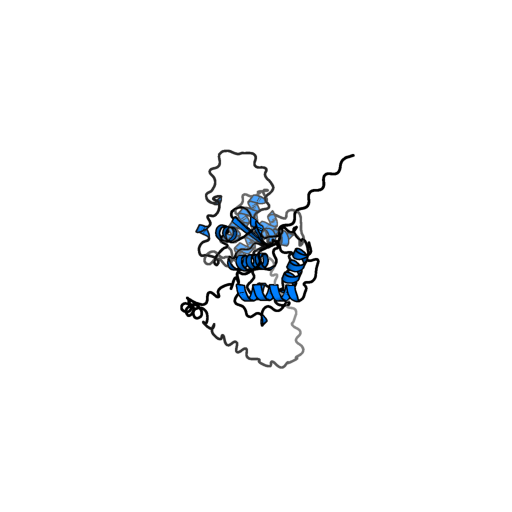74 -14.857 2.941 1.00 90.81 196 CYS A C 1
ATOM 1458 O O . CYS A 1 196 ? 10.075 -14.688 2.250 1.00 90.81 196 CYS A O 1
ATOM 1460 N N . ASN A 1 197 ? 9.160 -15.062 4.259 1.00 90.31 197 ASN A N 1
ATOM 1461 C CA . ASN A 1 197 ? 10.437 -15.035 4.969 1.00 90.31 197 ASN A CA 1
ATOM 1462 C C . ASN A 1 197 ? 11.365 -16.197 4.568 1.00 90.31 197 ASN A C 1
ATOM 1464 O O . ASN A 1 197 ? 12.570 -16.002 4.481 1.00 90.31 197 ASN A O 1
ATOM 1468 N N . ALA A 1 198 ? 10.820 -17.385 4.288 1.00 90.56 198 ALA A N 1
ATOM 1469 C CA . ALA A 1 198 ? 11.598 -18.545 3.846 1.00 90.56 198 ALA A CA 1
ATOM 1470 C C . ALA A 1 198 ? 12.170 -18.383 2.427 1.00 90.56 198 ALA A C 1
ATOM 1472 O O . ALA A 1 198 ? 13.240 -18.909 2.123 1.00 90.56 198 ALA A O 1
ATOM 1473 N N . ARG A 1 199 ? 11.454 -17.672 1.549 1.00 89.50 199 ARG A N 1
ATOM 1474 C CA . ARG A 1 199 ? 11.903 -17.375 0.180 1.00 89.50 199 ARG A CA 1
ATOM 1475 C C . ARG A 1 199 ? 12.862 -16.195 0.112 1.00 89.50 199 ARG A C 1
ATOM 1477 O O . ARG A 1 199 ? 13.725 -16.165 -0.765 1.00 89.50 199 ARG A O 1
ATOM 1484 N N . ARG A 1 200 ? 12.688 -15.218 1.000 1.00 89.06 200 ARG A N 1
ATOM 1485 C CA . ARG A 1 200 ? 13.503 -14.008 1.038 1.00 89.06 200 ARG A CA 1
ATOM 1486 C C . ARG A 1 200 ? 14.942 -14.350 1.421 1.00 89.06 200 ARG A C 1
ATOM 1488 O O . ARG A 1 200 ? 15.184 -15.100 2.359 1.00 89.06 200 ARG A O 1
ATOM 1495 N N . ARG A 1 201 ? 15.896 -13.760 0.700 1.00 89.19 201 ARG A N 1
ATOM 1496 C CA . ARG A 1 201 ? 17.344 -13.918 0.912 1.00 89.19 201 ARG A CA 1
ATOM 1497 C C . ARG A 1 201 ? 17.939 -12.614 1.444 1.00 89.19 201 ARG A C 1
ATOM 1499 O O . ARG A 1 201 ? 18.512 -11.850 0.665 1.00 89.19 201 ARG A O 1
ATOM 1506 N N . PRO A 1 202 ? 17.733 -12.282 2.732 1.00 84.19 202 PRO A N 1
ATOM 1507 C CA . PRO A 1 202 ? 18.100 -10.977 3.285 1.00 84.19 202 PRO A CA 1
ATOM 1508 C C . PRO A 1 202 ? 19.595 -10.660 3.158 1.00 84.19 202 PRO A C 1
ATOM 1510 O O . PRO A 1 202 ? 19.971 -9.494 3.112 1.00 84.19 202 PRO A O 1
ATOM 1513 N N . GLU A 1 203 ? 20.449 -11.676 3.081 1.00 87.44 203 GLU A N 1
ATOM 1514 C CA . GLU A 1 203 ? 21.892 -11.554 2.890 1.00 87.44 203 GLU A CA 1
ATOM 1515 C C . GLU A 1 203 ? 22.297 -11.014 1.512 1.00 87.44 203 GLU A C 1
ATOM 1517 O O . GLU A 1 203 ? 23.393 -10.474 1.373 1.00 87.44 203 GLU A O 1
ATOM 1522 N N . LEU A 1 204 ? 21.428 -11.134 0.504 1.00 86.75 204 LEU A N 1
ATOM 1523 C CA . LEU A 1 204 ? 21.675 -10.624 -0.847 1.00 86.75 204 LEU A CA 1
ATOM 1524 C C . LEU A 1 204 ? 21.163 -9.193 -1.042 1.00 86.75 204 LEU A C 1
ATOM 1526 O O . LEU A 1 204 ? 21.498 -8.552 -2.037 1.00 86.75 204 LEU A O 1
ATOM 1530 N N . LEU A 1 205 ? 20.353 -8.686 -0.109 1.00 92.38 205 LEU A N 1
ATOM 1531 C CA . LEU A 1 205 ? 19.687 -7.396 -0.244 1.00 92.38 205 LEU A CA 1
ATOM 1532 C C . LEU A 1 205 ? 20.506 -6.281 0.403 1.00 92.38 205 LEU A C 1
ATOM 1534 O O . LEU A 1 205 ? 20.893 -6.348 1.573 1.00 92.38 205 LEU A O 1
ATOM 1538 N N . ARG A 1 206 ? 20.726 -5.196 -0.343 1.00 93.06 206 ARG A N 1
ATOM 1539 C CA . ARG A 1 206 ? 21.298 -3.968 0.210 1.00 93.06 206 ARG A CA 1
ATOM 1540 C C . ARG A 1 206 ? 20.230 -3.268 1.045 1.00 93.06 206 ARG A C 1
ATOM 1542 O O . ARG A 1 206 ? 19.172 -2.890 0.536 1.00 93.06 206 ARG A O 1
ATOM 1549 N N . LYS A 1 207 ? 20.518 -3.079 2.334 1.00 93.38 207 LYS A N 1
ATOM 1550 C CA . LYS A 1 207 ? 19.664 -2.298 3.234 1.00 93.38 207 LYS A CA 1
ATOM 1551 C C . LYS A 1 207 ? 19.722 -0.836 2.820 1.00 93.38 207 LYS A C 1
ATOM 1553 O O . LYS A 1 207 ? 20.773 -0.210 2.916 1.00 93.38 207 LYS A O 1
ATOM 1558 N N . THR A 1 208 ? 18.595 -0.302 2.374 1.00 92.25 208 THR A N 1
ATOM 1559 C CA . THR A 1 208 ? 18.475 1.096 1.951 1.00 92.25 208 THR A CA 1
ATOM 1560 C C . THR A 1 208 ? 17.660 1.879 2.981 1.00 92.25 208 THR A C 1
ATOM 1562 O O . THR A 1 208 ? 16.692 1.345 3.538 1.00 92.25 208 THR A O 1
ATOM 1565 N N . PRO A 1 209 ? 17.999 3.148 3.266 1.00 93.69 209 PRO A N 1
ATOM 1566 C CA . PRO A 1 209 ? 17.232 3.947 4.212 1.00 93.69 209 PRO A CA 1
ATOM 1567 C C . PRO A 1 209 ? 15.814 4.188 3.684 1.00 93.69 209 PRO A C 1
ATOM 1569 O O . PRO A 1 209 ? 15.541 4.134 2.482 1.00 93.69 209 PRO A O 1
ATOM 1572 N N . ARG A 1 210 ? 14.860 4.425 4.586 1.00 93.75 210 ARG A N 1
ATOM 1573 C CA . ARG A 1 210 ? 13.474 4.696 4.191 1.00 93.75 210 ARG A CA 1
ATOM 1574 C C . ARG A 1 210 ? 13.402 6.032 3.447 1.00 93.75 210 ARG A C 1
ATOM 1576 O O . ARG A 1 210 ? 13.768 7.066 3.995 1.00 93.75 210 ARG A O 1
ATOM 1583 N N . LEU A 1 211 ? 12.878 6.000 2.226 1.00 93.50 211 LEU A N 1
ATOM 1584 C CA . LEU A 1 211 ? 12.630 7.195 1.426 1.00 93.50 211 LEU A CA 1
ATOM 1585 C C . LEU A 1 211 ? 11.300 7.832 1.829 1.00 93.50 211 LEU A C 1
ATOM 1587 O O . LEU A 1 211 ? 10.271 7.159 1.842 1.00 93.50 211 LEU A O 1
ATOM 1591 N N . ALA A 1 212 ? 11.322 9.126 2.150 1.00 93.50 212 ALA A N 1
ATOM 1592 C CA . ALA A 1 212 ? 10.106 9.907 2.383 1.00 93.50 212 ALA A CA 1
ATOM 1593 C C . ALA A 1 212 ? 9.471 10.401 1.071 1.00 93.50 212 ALA A C 1
ATOM 1595 O O . ALA A 1 212 ? 8.255 10.547 0.996 1.00 93.50 212 ALA A O 1
ATOM 1596 N N . ALA A 1 213 ? 10.294 10.630 0.044 1.00 95.69 213 ALA A N 1
ATOM 1597 C CA . ALA A 1 213 ? 9.888 11.095 -1.276 1.00 95.69 213 ALA A CA 1
ATOM 1598 C C . ALA A 1 213 ? 10.790 10.483 -2.358 1.00 95.69 213 ALA A C 1
ATOM 1600 O O . ALA A 1 213 ? 11.922 10.079 -2.076 1.00 95.69 213 ALA A O 1
ATOM 1601 N N . VAL A 1 214 ? 10.274 10.424 -3.585 1.00 96.75 214 VAL A N 1
ATOM 1602 C CA . VAL A 1 214 ? 11.025 10.030 -4.783 1.00 96.75 214 VAL A CA 1
ATOM 1603 C C . VAL A 1 214 ? 11.982 11.166 -5.153 1.00 96.75 214 VAL A C 1
ATOM 1605 O O . VAL A 1 214 ? 11.564 12.319 -5.230 1.00 96.75 214 VAL A O 1
ATOM 1608 N N . THR A 1 215 ? 13.268 10.861 -5.323 1.00 96.62 215 THR A N 1
ATOM 1609 C CA . THR A 1 215 ? 14.330 11.869 -5.520 1.00 96.62 215 THR A CA 1
ATOM 1610 C C . THR A 1 215 ? 14.980 11.804 -6.896 1.00 96.62 215 THR A C 1
ATOM 1612 O O . THR A 1 215 ? 15.560 12.792 -7.338 1.00 96.62 215 THR A O 1
ATOM 1615 N N . HIS A 1 216 ? 14.888 10.660 -7.571 1.00 97.44 216 HIS A N 1
ATOM 1616 C CA . HIS A 1 216 ? 15.525 10.408 -8.856 1.00 97.44 216 HIS A CA 1
ATOM 1617 C C . HIS A 1 216 ? 14.494 9.912 -9.865 1.00 97.44 216 HIS A C 1
ATOM 1619 O O . HIS A 1 216 ? 13.631 9.107 -9.525 1.00 97.44 216 HIS A O 1
ATOM 1625 N N . VAL A 1 217 ? 14.625 10.376 -11.107 1.00 98.06 217 VAL A N 1
ATOM 1626 C CA . VAL A 1 217 ? 13.861 9.863 -12.249 1.00 98.06 217 VAL A CA 1
ATOM 1627 C C . VAL A 1 217 ? 14.520 8.576 -12.735 1.00 98.06 217 VAL A C 1
ATOM 1629 O O . VAL A 1 217 ? 15.746 8.528 -12.875 1.00 98.06 217 VAL A O 1
ATOM 1632 N N . ALA A 1 218 ? 13.719 7.545 -12.993 1.00 98.06 218 ALA A N 1
ATOM 1633 C CA . ALA A 1 218 ? 14.184 6.254 -13.464 1.00 98.06 218 ALA A CA 1
ATOM 1634 C C . ALA A 1 218 ? 14.900 6.365 -14.805 1.00 98.06 218 ALA A C 1
ATOM 1636 O O . ALA A 1 218 ? 14.455 7.047 -15.732 1.00 98.06 218 ALA A O 1
ATOM 1637 N N . THR A 1 219 ? 15.991 5.614 -14.937 1.00 98.25 219 THR A N 1
ATOM 1638 C CA . THR A 1 219 ? 16.572 5.370 -16.256 1.00 98.25 219 THR A CA 1
ATOM 1639 C C . THR A 1 219 ? 15.599 4.538 -17.110 1.00 98.25 219 THR A C 1
ATOM 1641 O O . THR A 1 219 ? 14.811 3.756 -16.564 1.00 98.25 219 THR A O 1
ATOM 1644 N N . PRO A 1 220 ? 15.639 4.653 -18.453 1.00 98.00 220 PRO A N 1
ATOM 1645 C CA . PRO A 1 220 ? 14.787 3.837 -19.323 1.00 98.00 220 PRO A CA 1
ATOM 1646 C C . PRO A 1 220 ? 15.038 2.332 -19.139 1.00 98.00 220 PRO A C 1
ATOM 1648 O O . PRO A 1 220 ? 14.123 1.531 -19.317 1.00 98.00 220 PRO A O 1
ATOM 1651 N N . GLU A 1 221 ? 16.253 1.950 -18.736 1.00 98.06 221 GLU A N 1
ATOM 1652 C CA . GLU A 1 221 ? 16.610 0.572 -18.398 1.00 98.06 221 GLU A CA 1
ATOM 1653 C C . GLU A 1 221 ? 15.910 0.100 -17.116 1.00 98.06 221 GLU A C 1
ATOM 1655 O O . GLU A 1 221 ? 15.274 -0.955 -17.121 1.00 98.06 221 GLU A O 1
ATOM 1660 N N . THR A 1 222 ? 15.950 0.895 -16.040 1.00 98.19 222 THR A N 1
ATOM 1661 C CA . THR A 1 222 ? 15.233 0.592 -14.790 1.00 98.19 222 THR A CA 1
ATOM 1662 C C . THR A 1 222 ? 13.734 0.462 -15.040 1.00 98.19 222 THR A C 1
ATOM 1664 O O . THR A 1 222 ? 13.121 -0.508 -14.595 1.00 98.19 222 THR A O 1
ATOM 1667 N N . LEU A 1 223 ? 13.149 1.381 -15.815 1.00 98.00 223 LEU A N 1
ATOM 1668 C CA . LEU A 1 223 ? 11.739 1.308 -16.191 1.00 98.00 223 LEU A CA 1
ATOM 1669 C C . LEU A 1 223 ? 11.423 0.013 -16.952 1.00 98.00 223 LEU A C 1
ATOM 1671 O O . LEU A 1 223 ? 10.476 -0.683 -16.593 1.00 98.00 223 LEU A O 1
ATOM 1675 N N . ALA A 1 224 ? 12.213 -0.344 -17.969 1.00 97.94 224 ALA A N 1
ATOM 1676 C CA . ALA A 1 224 ? 12.014 -1.578 -18.731 1.00 97.94 224 ALA A CA 1
ATOM 1677 C C . ALA A 1 224 ? 12.079 -2.829 -17.836 1.00 97.94 224 ALA A C 1
ATOM 1679 O O . ALA A 1 224 ? 11.227 -3.711 -17.934 1.00 97.94 224 ALA A O 1
ATOM 1680 N N . ARG A 1 225 ? 13.031 -2.880 -16.897 1.00 98.12 225 ARG A N 1
ATOM 1681 C CA . ARG A 1 225 ? 13.169 -3.999 -15.952 1.00 98.12 225 ARG A CA 1
ATOM 1682 C C . ARG A 1 225 ? 11.986 -4.094 -14.986 1.00 98.12 225 ARG A C 1
ATOM 1684 O O . ARG A 1 225 ? 11.448 -5.183 -14.800 1.00 98.12 225 ARG A O 1
ATOM 1691 N N . VAL A 1 226 ? 11.518 -2.971 -14.432 1.00 98.19 226 VAL A N 1
ATOM 1692 C CA . VAL A 1 226 ? 10.314 -2.936 -13.577 1.00 98.19 226 VAL A CA 1
ATOM 1693 C C . VAL A 1 226 ? 9.089 -3.437 -14.343 1.00 98.19 226 VAL A C 1
ATOM 1695 O O . VAL A 1 226 ? 8.348 -4.279 -13.833 1.00 98.19 226 VAL A O 1
ATOM 1698 N N . ARG A 1 227 ? 8.903 -2.986 -15.589 1.00 97.69 227 ARG A N 1
ATOM 1699 C CA . ARG A 1 227 ? 7.810 -3.439 -16.464 1.00 97.69 227 ARG A CA 1
ATOM 1700 C C . ARG A 1 227 ? 7.866 -4.943 -16.708 1.00 97.69 227 ARG A C 1
ATOM 1702 O O . ARG A 1 227 ? 6.847 -5.612 -16.563 1.00 97.69 227 ARG A O 1
ATOM 1709 N N . ALA A 1 228 ? 9.048 -5.479 -17.003 1.00 97.94 228 ALA A N 1
ATOM 1710 C CA . ALA A 1 228 ? 9.244 -6.907 -17.223 1.00 97.94 228 ALA A CA 1
ATOM 1711 C C . ALA A 1 228 ? 8.938 -7.749 -15.970 1.00 97.94 228 ALA A C 1
ATOM 1713 O O . ALA A 1 228 ? 8.380 -8.842 -16.088 1.00 97.94 228 ALA A O 1
ATOM 1714 N N . VAL A 1 229 ? 9.270 -7.258 -14.768 1.00 98.00 229 VAL A N 1
ATOM 1715 C CA . VAL A 1 229 ? 8.918 -7.937 -13.507 1.00 98.00 229 VAL A CA 1
ATOM 1716 C C . VAL A 1 229 ? 7.407 -7.906 -13.275 1.00 98.00 229 VAL A C 1
ATOM 1718 O O . VAL A 1 229 ? 6.821 -8.955 -13.010 1.00 98.00 229 VAL A O 1
ATOM 1721 N N . LEU A 1 230 ? 6.764 -6.742 -13.427 1.00 97.56 230 LEU A N 1
ATOM 1722 C CA . LEU A 1 230 ? 5.312 -6.603 -13.269 1.00 97.56 230 LEU A CA 1
ATOM 1723 C C . LEU A 1 230 ? 4.549 -7.499 -14.248 1.00 97.56 230 LEU A C 1
ATOM 1725 O O . LEU A 1 230 ? 3.687 -8.265 -13.827 1.00 97.56 230 LEU A O 1
ATOM 1729 N N . ALA A 1 231 ? 4.911 -7.454 -15.531 1.00 96.88 231 ALA A N 1
ATOM 1730 C CA . ALA A 1 231 ? 4.304 -8.264 -16.582 1.00 96.88 231 ALA A CA 1
ATOM 1731 C C . ALA A 1 231 ? 4.389 -9.765 -16.264 1.00 96.88 231 ALA A C 1
ATOM 1733 O O . ALA A 1 231 ? 3.392 -10.486 -16.318 1.00 96.88 231 ALA A O 1
ATOM 1734 N N . ARG A 1 232 ? 5.576 -10.228 -15.851 1.00 97.44 232 ARG A N 1
ATOM 1735 C CA . ARG A 1 232 ? 5.834 -11.635 -15.522 1.00 97.44 232 ARG A CA 1
ATOM 1736 C C . ARG A 1 232 ? 5.050 -12.111 -14.302 1.00 97.44 232 ARG A C 1
ATOM 1738 O O . ARG A 1 232 ? 4.496 -13.203 -14.342 1.00 97.44 232 ARG A O 1
ATOM 1745 N N . GLN A 1 233 ? 5.026 -11.320 -13.231 1.00 96.94 233 GLN A N 1
ATOM 1746 C CA . GLN A 1 233 ? 4.409 -11.718 -11.961 1.00 96.94 233 GLN A CA 1
ATOM 1747 C C . GLN A 1 233 ? 2.883 -11.577 -11.974 1.00 96.94 233 GLN A C 1
ATOM 1749 O O . GLN A 1 233 ? 2.188 -12.378 -11.357 1.00 96.94 233 GLN A O 1
ATOM 1754 N N . LEU A 1 234 ? 2.353 -10.590 -12.699 1.00 95.81 234 LEU A N 1
ATOM 1755 C CA . LEU A 1 234 ? 0.910 -10.354 -12.804 1.00 95.81 234 LEU A CA 1
ATOM 1756 C C . LEU A 1 234 ? 0.274 -11.101 -13.988 1.00 95.81 234 LEU A C 1
ATOM 1758 O O . LEU A 1 234 ? -0.947 -11.119 -14.115 1.00 95.81 234 LEU A O 1
ATOM 1762 N N . GLY A 1 235 ? 1.082 -11.717 -14.859 1.00 96.25 235 GLY A N 1
ATOM 1763 C CA . GLY A 1 235 ? 0.598 -12.392 -16.067 1.00 96.25 235 GLY A CA 1
ATOM 1764 C C . GLY A 1 235 ? -0.003 -11.427 -17.094 1.00 96.25 235 GLY A C 1
ATOM 1765 O O . GLY A 1 235 ? -0.864 -11.815 -17.881 1.00 96.25 235 GLY A O 1
ATOM 1766 N N . VAL A 1 236 ? 0.426 -10.165 -17.069 1.00 96.44 236 VAL A N 1
ATOM 1767 C CA . VAL A 1 236 ? -0.053 -9.101 -17.955 1.00 96.44 236 VAL A CA 1
ATOM 1768 C C . VAL A 1 236 ? 0.974 -8.896 -19.078 1.00 96.44 236 VAL A C 1
ATOM 1770 O O . VAL A 1 236 ? 2.171 -8.897 -18.797 1.00 96.44 236 VAL A O 1
ATOM 1773 N N . PRO A 1 237 ? 0.566 -8.704 -20.347 1.00 97.44 237 PRO A N 1
ATOM 1774 C CA . PRO A 1 237 ? 1.488 -8.338 -21.421 1.00 97.44 237 PRO A CA 1
ATOM 1775 C C . PRO A 1 237 ? 2.306 -7.083 -21.085 1.00 97.44 237 PRO A C 1
ATOM 1777 O O . PRO A 1 237 ? 1.766 -6.101 -20.575 1.00 97.44 237 PRO A O 1
ATOM 1780 N N . GLU A 1 238 ? 3.596 -7.073 -21.430 1.00 96.94 238 GLU A N 1
ATOM 1781 C CA . GLU A 1 238 ? 4.498 -5.938 -21.160 1.00 96.94 238 GLU A CA 1
ATOM 1782 C C . GLU A 1 238 ? 4.017 -4.627 -21.815 1.00 96.94 238 GLU A C 1
ATOM 1784 O O . GLU A 1 238 ? 4.257 -3.530 -21.303 1.00 96.94 238 GLU A O 1
ATOM 1789 N N . GLU A 1 239 ? 3.274 -4.742 -22.916 1.00 96.25 239 GLU A N 1
ATOM 1790 C CA . GLU A 1 239 ? 2.629 -3.641 -23.639 1.00 96.25 239 GLU A CA 1
ATOM 1791 C C . GLU A 1 239 ? 1.583 -2.895 -22.802 1.00 96.25 239 GLU A C 1
ATOM 1793 O O . GLU A 1 239 ? 1.389 -1.703 -23.013 1.00 96.25 239 GLU A O 1
ATOM 1798 N N . LEU A 1 240 ? 0.933 -3.563 -21.843 1.00 95.94 240 LEU A N 1
ATOM 1799 C CA . LEU A 1 240 ? -0.058 -2.942 -20.957 1.00 95.94 240 LEU A CA 1
ATOM 1800 C C . LEU A 1 240 ? 0.579 -2.325 -19.708 1.00 95.94 240 LEU A C 1
ATOM 1802 O O . LEU A 1 240 ? -0.019 -1.456 -19.082 1.00 95.94 240 LEU A O 1
ATOM 1806 N N . ALA A 1 241 ? 1.805 -2.715 -19.360 1.00 95.88 241 ALA A N 1
ATOM 1807 C CA . ALA A 1 241 ? 2.558 -2.129 -18.256 1.00 95.88 241 ALA A CA 1
ATOM 1808 C C . ALA A 1 241 ? 3.270 -0.832 -18.690 1.00 95.88 241 ALA A C 1
ATOM 1810 O O . ALA A 1 241 ? 4.471 -0.684 -18.487 1.00 95.88 241 ALA A O 1
ATOM 1811 N N . VAL A 1 242 ? 2.583 0.099 -19.357 1.00 96.56 242 VAL A N 1
ATOM 1812 C CA . VAL A 1 242 ? 3.184 1.385 -19.772 1.00 96.56 242 VAL A CA 1
ATOM 1813 C C . VAL A 1 242 ? 3.396 2.277 -18.545 1.00 96.56 242 VAL A C 1
ATOM 1815 O O . VAL A 1 242 ? 2.612 2.228 -17.603 1.00 96.56 242 VAL A O 1
ATOM 1818 N N . GLY A 1 243 ? 4.427 3.130 -18.558 1.00 95.12 243 GLY A N 1
ATOM 1819 C CA . GLY A 1 243 ? 4.787 3.989 -17.419 1.00 95.12 243 GLY A CA 1
ATOM 1820 C C . GLY A 1 243 ? 3.627 4.813 -16.842 1.00 95.12 243 GLY A C 1
ATOM 1821 O O . GLY A 1 243 ? 3.516 4.939 -15.629 1.00 95.12 243 GLY A O 1
ATOM 1822 N N . GLY A 1 244 ? 2.724 5.316 -17.689 1.00 96.94 244 GLY A N 1
ATOM 1823 C CA . GLY A 1 244 ? 1.570 6.113 -17.255 1.00 96.94 244 GLY A CA 1
ATOM 1824 C C . GLY A 1 244 ? 0.385 5.313 -16.701 1.00 96.94 244 GLY A C 1
ATOM 1825 O O . GLY A 1 244 ? -0.609 5.917 -16.306 1.00 96.94 244 GLY A O 1
ATOM 1826 N N . VAL A 1 245 ? 0.446 3.979 -16.694 1.00 97.62 245 VAL A N 1
ATOM 1827 C CA . VAL A 1 245 ? -0.658 3.139 -16.216 1.00 97.62 245 VAL A CA 1
ATOM 1828 C C . VAL A 1 245 ? -0.654 3.113 -14.684 1.00 97.62 245 VAL A C 1
ATOM 1830 O O . VAL A 1 245 ? 0.395 2.858 -14.082 1.00 97.62 245 VAL A O 1
ATOM 1833 N N . PRO A 1 246 ? -1.802 3.369 -14.028 1.00 97.81 246 PRO A N 1
ATOM 1834 C CA . PRO A 1 246 ? -1.926 3.221 -12.584 1.00 97.81 246 PRO A CA 1
ATOM 1835 C C . PRO A 1 246 ? -1.667 1.778 -12.143 1.00 97.81 246 PRO A C 1
ATOM 1837 O O . PRO A 1 246 ? -2.181 0.835 -12.745 1.00 97.81 246 PRO A O 1
ATOM 1840 N N . LEU A 1 247 ? -0.931 1.601 -11.047 1.00 96.94 247 LEU A N 1
ATOM 1841 C CA . LEU A 1 247 ? -0.612 0.283 -10.482 1.00 96.94 247 LEU A CA 1
ATOM 1842 C C . LEU A 1 247 ? -1.875 -0.529 -10.152 1.00 96.94 247 LEU A C 1
ATOM 1844 O O . LEU A 1 247 ? -1.920 -1.740 -10.375 1.00 96.94 247 LEU A O 1
ATOM 1848 N N . GLU A 1 248 ? -2.934 0.152 -9.715 1.00 95.31 248 GLU A N 1
ATOM 1849 C CA . GLU A 1 248 ? -4.240 -0.445 -9.427 1.00 95.31 248 GLU A CA 1
ATOM 1850 C C . GLU A 1 248 ? -4.874 -1.110 -10.658 1.00 95.31 248 GLU A C 1
ATOM 1852 O O . GLU A 1 248 ? -5.469 -2.179 -10.542 1.00 95.31 248 GLU A O 1
ATOM 1857 N N . GLN A 1 249 ? -4.704 -0.535 -11.856 1.00 96.12 249 GLN A N 1
ATOM 1858 C CA . GLN A 1 249 ? -5.243 -1.113 -13.096 1.00 96.12 249 GLN A CA 1
ATOM 1859 C C . GLN A 1 249 ? -4.516 -2.398 -13.506 1.00 96.12 249 GLN A C 1
ATOM 1861 O O . GLN A 1 249 ? -5.097 -3.242 -14.183 1.00 96.12 249 GLN A O 1
ATOM 1866 N N . LEU A 1 250 ? -3.268 -2.571 -13.063 1.00 95.81 250 LEU A N 1
ATOM 1867 C CA . LEU A 1 250 ? -2.502 -3.805 -13.246 1.00 95.81 250 LEU A CA 1
ATOM 1868 C C . LEU A 1 250 ? -2.815 -4.855 -12.169 1.00 95.81 250 LEU A C 1
ATOM 1870 O O . LEU A 1 250 ? -2.297 -5.966 -12.224 1.00 95.81 250 LEU A O 1
ATOM 1874 N N . GLY A 1 251 ? -3.652 -4.521 -11.184 1.00 94.12 251 GLY A N 1
ATOM 1875 C CA . GLY A 1 251 ? -3.981 -5.393 -10.061 1.00 94.12 251 GLY A CA 1
ATOM 1876 C C . GLY A 1 251 ? -3.032 -5.266 -8.868 1.00 94.12 251 GLY A C 1
ATOM 1877 O O . GLY A 1 251 ? -3.165 -6.019 -7.902 1.00 94.12 251 GLY A O 1
ATOM 1878 N N . PHE A 1 252 ? -2.082 -4.328 -8.895 1.00 94.81 252 PHE A N 1
ATOM 1879 C CA . PHE A 1 252 ? -1.160 -4.080 -7.789 1.00 94.81 252 PHE A CA 1
ATOM 1880 C C . PHE A 1 252 ? -1.834 -3.186 -6.736 1.00 94.81 252 PHE A C 1
ATOM 1882 O O . PHE A 1 252 ? -1.789 -1.960 -6.814 1.00 94.81 252 PHE A O 1
ATOM 1889 N N . PHE A 1 253 ? -2.483 -3.812 -5.750 1.00 92.81 253 PHE A N 1
ATOM 1890 C CA . PHE A 1 253 ? -3.230 -3.119 -4.697 1.00 92.81 253 PHE A CA 1
ATOM 1891 C C . PHE A 1 253 ? -2.474 -3.124 -3.366 1.00 92.81 253 PHE A C 1
ATOM 1893 O O . PHE A 1 253 ? -2.102 -4.180 -2.850 1.00 92.81 253 PHE A O 1
ATOM 1900 N N . LEU A 1 254 ? -2.299 -1.942 -2.776 1.00 91.06 254 LEU A N 1
ATOM 1901 C CA . LEU A 1 254 ? -1.781 -1.785 -1.417 1.00 91.06 254 LEU A CA 1
ATOM 1902 C C . LEU A 1 254 ? -2.931 -1.472 -0.456 1.00 91.06 254 LEU A C 1
ATOM 1904 O O . LEU A 1 254 ? -3.802 -0.659 -0.750 1.00 91.06 254 LEU A O 1
ATOM 1908 N N . GLU A 1 255 ? -2.933 -2.104 0.714 1.00 86.81 255 GLU A N 1
ATOM 1909 C CA . GLU A 1 255 ? -3.943 -1.869 1.743 1.00 86.81 255 GLU A CA 1
ATOM 1910 C C . GLU A 1 255 ? -3.508 -0.733 2.682 1.00 86.81 255 GLU A C 1
ATOM 1912 O O . GLU A 1 255 ? -2.437 -0.767 3.301 1.00 86.81 255 GLU A O 1
ATOM 1917 N N . GLY A 1 256 ? -4.367 0.279 2.828 1.00 85.88 256 GLY A N 1
ATOM 1918 C CA . GLY A 1 256 ? -4.169 1.382 3.769 1.00 85.88 256 GLY A CA 1
ATOM 1919 C C . GLY A 1 256 ? -2.846 2.123 3.550 1.00 85.88 256 GLY A C 1
ATOM 1920 O O . GLY A 1 256 ? -2.583 2.666 2.484 1.00 85.88 256 GLY A O 1
ATOM 1921 N N . GLN A 1 257 ? -1.998 2.165 4.578 1.00 81.94 257 GLN A N 1
ATOM 1922 C CA . GLN A 1 257 ? -0.728 2.906 4.575 1.00 81.94 257 GLN A CA 1
ATOM 1923 C C . GLN A 1 257 ? 0.450 2.097 3.990 1.00 81.94 257 GLN A C 1
ATOM 1925 O O . GLN A 1 257 ? 1.520 2.022 4.606 1.00 81.94 257 GLN A O 1
ATOM 1930 N N . GLY A 1 258 ? 0.247 1.465 2.828 1.00 82.62 258 GLY A N 1
ATOM 1931 C CA . GLY A 1 258 ? 1.270 0.650 2.154 1.00 82.62 258 GLY A CA 1
ATOM 1932 C C . GLY A 1 258 ? 1.442 -0.757 2.741 1.00 82.62 258 GLY A C 1
ATOM 1933 O O . GLY A 1 258 ? 2.529 -1.336 2.684 1.00 82.62 258 GLY A O 1
ATOM 1934 N N . SER A 1 259 ? 0.397 -1.306 3.362 1.00 87.69 259 SER A N 1
ATOM 1935 C CA . SER A 1 259 ? 0.421 -2.694 3.830 1.00 87.69 259 SER A CA 1
ATOM 1936 C C . SER A 1 259 ? 0.189 -3.631 2.651 1.00 87.69 259 SER A C 1
ATOM 1938 O O . SER A 1 259 ? -0.672 -3.385 1.807 1.00 87.69 259 SER A O 1
ATOM 1940 N N . VAL A 1 260 ? 0.951 -4.717 2.588 1.00 88.19 260 VAL A N 1
ATOM 1941 C CA . VAL A 1 260 ? 0.776 -5.742 1.561 1.00 88.19 260 VAL A CA 1
ATOM 1942 C C . VAL A 1 260 ? -0.189 -6.782 2.111 1.00 88.19 260 VAL A C 1
ATOM 1944 O O . VAL A 1 260 ? 0.182 -7.607 2.943 1.00 88.19 260 VAL A O 1
ATOM 1947 N N . GLY A 1 261 ? -1.450 -6.696 1.688 1.00 86.12 261 GLY A N 1
ATOM 1948 C CA . GLY A 1 261 ? -2.514 -7.583 2.165 1.00 86.12 261 GLY A CA 1
ATOM 1949 C C . GLY A 1 261 ? -2.660 -8.887 1.380 1.00 86.12 261 GLY A C 1
ATOM 1950 O O . GLY A 1 261 ? -3.268 -9.828 1.893 1.00 86.12 261 GLY A O 1
ATOM 1951 N N . MET A 1 262 ? -2.109 -8.949 0.162 1.00 90.31 262 MET A N 1
ATOM 1952 C CA . MET A 1 262 ? -2.304 -10.042 -0.799 1.00 90.31 262 MET A CA 1
ATOM 1953 C C . MET A 1 262 ? -0.973 -10.710 -1.160 1.00 90.31 262 MET A C 1
ATOM 1955 O O . MET A 1 262 ? 0.016 -10.013 -1.402 1.00 90.31 262 MET A O 1
ATOM 1959 N N . GLN A 1 263 ? -0.951 -12.047 -1.237 1.00 92.44 263 GLN A N 1
ATOM 1960 C CA . GLN A 1 263 ? 0.266 -12.832 -1.492 1.00 92.44 263 GLN A CA 1
ATOM 1961 C C . GLN A 1 263 ? 0.946 -12.461 -2.817 1.00 92.44 263 GLN A C 1
ATOM 1963 O O . GLN A 1 263 ? 2.148 -12.211 -2.838 1.00 92.44 263 GLN A O 1
ATOM 1968 N N . TYR A 1 264 ? 0.179 -12.317 -3.899 1.00 93.44 264 TYR A N 1
ATOM 1969 C CA . TYR A 1 264 ? 0.738 -11.992 -5.214 1.00 93.44 264 TYR A CA 1
ATOM 1970 C C . TYR A 1 264 ? 1.426 -10.611 -5.247 1.00 93.44 264 TYR A C 1
ATOM 1972 O O . TYR A 1 264 ? 2.408 -10.424 -5.958 1.00 93.44 264 TYR A O 1
ATOM 1980 N N . VAL A 1 265 ? 0.968 -9.639 -4.446 1.00 95.06 265 VAL A N 1
ATOM 1981 C CA . VAL A 1 265 ? 1.636 -8.330 -4.324 1.00 95.06 265 VAL A CA 1
ATOM 1982 C C . VAL A 1 265 ? 2.975 -8.493 -3.605 1.00 95.06 265 VAL A C 1
ATOM 1984 O O . VAL A 1 265 ? 3.965 -7.888 -4.011 1.00 95.06 265 VAL A O 1
ATOM 1987 N N . ALA A 1 266 ? 3.035 -9.344 -2.575 1.00 95.06 266 ALA A N 1
ATOM 1988 C CA . ALA A 1 266 ? 4.297 -9.679 -1.918 1.00 95.06 266 ALA A CA 1
ATOM 1989 C C . ALA A 1 266 ? 5.264 -10.364 -2.895 1.00 95.06 266 ALA A C 1
ATOM 1991 O O . ALA A 1 266 ? 6.448 -10.036 -2.899 1.00 95.06 266 ALA A O 1
ATOM 1992 N N . ASP A 1 267 ? 4.765 -11.247 -3.762 1.00 95.38 267 ASP A N 1
ATOM 1993 C CA . ASP A 1 267 ? 5.565 -11.914 -4.793 1.00 95.38 267 ASP A CA 1
ATOM 1994 C C . ASP A 1 267 ? 6.145 -10.938 -5.816 1.00 95.38 267 ASP A C 1
ATOM 1996 O O . ASP A 1 267 ? 7.334 -11.020 -6.128 1.00 95.38 267 ASP A O 1
ATOM 2000 N N . VAL A 1 268 ? 5.350 -9.964 -6.269 1.00 96.94 268 VAL A N 1
ATOM 2001 C CA . VAL A 1 268 ? 5.824 -8.880 -7.139 1.00 96.94 268 VAL A CA 1
ATOM 2002 C C . VAL A 1 268 ? 6.937 -8.084 -6.460 1.00 96.94 268 VAL A C 1
ATOM 2004 O O . VAL A 1 268 ? 7.990 -7.869 -7.058 1.00 96.94 268 VAL A O 1
ATOM 2007 N N . VAL A 1 269 ? 6.733 -7.652 -5.211 1.00 96.62 269 VAL A N 1
ATOM 2008 C CA . VAL A 1 269 ? 7.730 -6.843 -4.493 1.00 96.62 269 VAL A CA 1
ATOM 2009 C C . VAL A 1 269 ? 9.003 -7.648 -4.231 1.00 96.62 269 VAL A C 1
ATOM 2011 O O . VAL A 1 269 ? 10.089 -7.121 -4.444 1.00 96.62 269 VAL A O 1
ATOM 2014 N N . MET A 1 270 ? 8.903 -8.923 -3.845 1.00 95.38 270 MET A N 1
ATOM 2015 C CA . MET A 1 270 ? 10.073 -9.796 -3.678 1.00 95.38 270 MET A CA 1
ATOM 2016 C C . MET A 1 270 ? 10.830 -10.005 -4.995 1.00 95.38 270 MET A C 1
ATOM 2018 O O . MET A 1 270 ? 12.057 -10.011 -4.992 1.00 95.38 270 MET A O 1
ATOM 2022 N N . ALA A 1 271 ? 10.125 -10.128 -6.123 1.00 96.56 271 ALA A N 1
ATOM 2023 C CA . ALA A 1 271 ? 10.766 -10.216 -7.432 1.00 96.56 271 ALA A CA 1
ATOM 2024 C C . ALA A 1 271 ? 11.496 -8.913 -7.804 1.00 96.56 271 ALA A C 1
ATOM 2026 O O . ALA A 1 271 ? 12.567 -8.962 -8.403 1.00 96.56 271 ALA A O 1
ATOM 2027 N N . LEU A 1 272 ? 10.961 -7.750 -7.415 1.00 97.12 272 LEU A N 1
ATOM 2028 C CA . LEU A 1 272 ? 11.664 -6.470 -7.552 1.00 97.12 272 LEU A CA 1
ATOM 2029 C C . LEU A 1 272 ? 12.898 -6.398 -6.635 1.00 97.12 272 LEU A C 1
ATOM 2031 O O . LEU A 1 272 ? 13.945 -5.924 -7.071 1.00 97.12 272 LEU A O 1
ATOM 2035 N N . GLU A 1 273 ? 12.812 -6.885 -5.391 1.00 95.94 273 GLU A N 1
ATOM 2036 C CA . GLU A 1 273 ? 13.975 -6.968 -4.491 1.00 95.94 273 GLU A CA 1
ATOM 2037 C C . GLU A 1 273 ? 15.091 -7.832 -5.098 1.00 95.94 273 GLU A C 1
ATOM 2039 O O . GLU A 1 273 ? 16.255 -7.437 -5.066 1.00 95.94 273 GLU A O 1
ATOM 2044 N N . GLU A 1 274 ? 14.742 -8.985 -5.677 1.00 95.88 274 GLU A N 1
ATOM 2045 C CA . GLU A 1 274 ? 15.689 -9.901 -6.324 1.00 95.88 274 GLU A CA 1
ATOM 2046 C C . GLU A 1 274 ? 16.329 -9.286 -7.578 1.00 95.88 274 GLU A C 1
ATOM 2048 O O . GLU A 1 274 ? 17.546 -9.354 -7.744 1.00 95.88 274 GLU A O 1
ATOM 2053 N N . GLU A 1 275 ? 15.531 -8.642 -8.434 1.00 97.38 275 GLU A N 1
ATOM 2054 C CA . GLU A 1 275 ? 15.999 -8.028 -9.681 1.00 97.38 275 GLU A CA 1
ATOM 2055 C C . GLU A 1 275 ? 16.973 -6.862 -9.420 1.00 97.38 275 GLU A C 1
ATOM 2057 O O . GLU A 1 275 ? 17.978 -6.710 -10.120 1.00 97.38 275 GLU A O 1
ATOM 2062 N N . PHE A 1 276 ? 16.704 -6.030 -8.409 1.00 97.06 276 PHE A N 1
ATOM 2063 C CA . PHE A 1 276 ? 17.476 -4.808 -8.148 1.00 97.06 276 PHE A CA 1
ATOM 2064 C C . PHE A 1 276 ? 18.452 -4.913 -6.968 1.00 97.06 276 PHE A C 1
ATOM 2066 O O . PHE A 1 276 ? 19.271 -4.014 -6.773 1.00 97.06 276 PHE A O 1
ATOM 2073 N N . GLY A 1 277 ? 18.398 -5.991 -6.183 1.00 96.38 277 GLY A N 1
ATOM 2074 C CA . GLY A 1 277 ? 19.268 -6.199 -5.024 1.00 96.38 277 GLY A CA 1
ATOM 2075 C C . GLY A 1 277 ? 19.065 -5.168 -3.908 1.00 96.38 277 GLY A C 1
ATOM 2076 O O . GLY A 1 277 ? 20.000 -4.879 -3.157 1.00 96.38 277 GLY A O 1
ATOM 2077 N N . VAL A 1 278 ? 17.868 -4.585 -3.800 1.00 96.75 278 VAL A N 1
ATOM 2078 C CA . VAL A 1 278 ? 17.520 -3.568 -2.794 1.00 96.75 278 VAL A CA 1
ATOM 2079 C C . VAL A 1 278 ? 16.397 -4.059 -1.894 1.00 96.75 278 VAL A C 1
ATOM 2081 O O . VAL A 1 278 ? 15.462 -4.712 -2.344 1.00 96.75 278 VAL A O 1
ATOM 2084 N N . GLU A 1 279 ? 16.472 -3.716 -0.611 1.00 95.44 279 GLU A N 1
ATOM 2085 C CA . GLU A 1 279 ? 15.381 -3.969 0.329 1.00 95.44 279 GLU A CA 1
ATOM 2086 C C . GLU A 1 279 ? 14.221 -2.981 0.105 1.00 95.44 279 GLU A C 1
ATOM 2088 O O . GLU A 1 279 ? 14.362 -1.766 0.278 1.00 95.44 279 GLU A O 1
ATOM 2093 N N . LEU A 1 280 ? 13.061 -3.524 -0.258 1.00 95.25 280 LEU A N 1
ATOM 2094 C CA . LEU A 1 280 ? 11.803 -2.810 -0.483 1.00 95.25 280 LEU A CA 1
ATOM 2095 C C . LEU A 1 280 ? 10.756 -3.165 0.581 1.00 95.25 280 LEU A C 1
ATOM 2097 O O . LEU A 1 280 ? 9.955 -2.321 0.995 1.00 95.25 280 LEU A O 1
ATOM 2101 N N . LEU A 1 281 ? 10.770 -4.417 1.027 1.00 93.75 281 LEU A N 1
ATOM 2102 C CA . LEU A 1 281 ? 9.757 -5.040 1.858 1.00 93.75 281 LEU A CA 1
ATOM 2103 C C . LEU A 1 281 ? 10.267 -5.168 3.293 1.00 93.75 281 LEU A C 1
ATOM 2105 O O . LEU A 1 281 ? 11.329 -5.721 3.562 1.00 93.75 281 LEU A O 1
ATOM 2109 N N . THR A 1 282 ? 9.488 -4.668 4.248 1.00 92.31 282 THR A N 1
ATOM 2110 C CA . THR A 1 282 ? 9.767 -4.809 5.678 1.00 92.31 282 THR A CA 1
ATOM 2111 C C . THR A 1 282 ? 8.777 -5.791 6.286 1.00 92.31 282 THR A C 1
ATOM 2113 O O . THR A 1 282 ? 7.575 -5.524 6.340 1.00 92.31 282 THR A O 1
ATOM 2116 N N . ILE A 1 283 ? 9.278 -6.929 6.763 1.00 88.69 283 ILE A N 1
ATOM 2117 C CA . ILE A 1 283 ? 8.469 -7.910 7.490 1.00 88.69 283 ILE A CA 1
ATOM 2118 C C . ILE A 1 283 ? 8.384 -7.464 8.951 1.00 88.69 283 ILE A C 1
ATOM 2120 O O . ILE A 1 283 ? 9.388 -7.446 9.662 1.00 88.69 283 ILE A O 1
ATOM 2124 N N . LEU A 1 284 ? 7.186 -7.087 9.400 1.00 85.25 284 LEU A N 1
ATOM 2125 C CA . LEU A 1 284 ? 6.919 -6.819 10.810 1.00 85.25 284 LEU A CA 1
ATOM 2126 C C . LEU A 1 284 ? 6.646 -8.152 11.509 1.00 85.25 284 LEU A C 1
ATOM 2128 O O . LEU A 1 284 ? 5.912 -8.992 10.987 1.00 85.25 284 LEU A O 1
ATOM 2132 N N . VAL A 1 285 ? 7.261 -8.345 12.678 1.00 76.69 285 VAL A N 1
ATOM 2133 C CA . VAL A 1 285 ? 7.310 -9.624 13.401 1.00 76.69 285 VAL A CA 1
ATOM 2134 C C . VAL A 1 285 ? 5.940 -10.320 13.428 1.00 76.69 285 VAL A C 1
ATOM 2136 O O . VAL A 1 285 ? 4.998 -9.876 14.084 1.00 76.69 285 VAL A O 1
ATOM 2139 N N . GLY A 1 286 ? 5.857 -11.430 12.688 1.00 65.88 286 GLY A N 1
ATOM 2140 C CA . GLY A 1 286 ? 4.825 -12.460 12.796 1.00 65.88 286 GLY A CA 1
ATOM 2141 C C . GLY A 1 286 ? 3.454 -12.168 12.192 1.00 65.88 286 GLY A C 1
ATOM 2142 O O . GLY A 1 286 ? 2.612 -13.055 12.263 1.00 65.88 286 GLY A O 1
ATOM 2143 N N . THR A 1 287 ? 3.185 -10.982 11.637 1.00 68.94 287 THR A N 1
ATOM 2144 C CA . THR A 1 287 ? 1.785 -10.645 11.300 1.00 68.94 287 THR A CA 1
ATOM 2145 C C . THR A 1 287 ? 1.562 -9.830 10.028 1.00 68.94 287 THR A C 1
ATOM 2147 O O . THR A 1 287 ? 0.529 -10.029 9.395 1.00 68.94 287 THR A O 1
ATOM 2150 N N . TRP A 1 288 ? 2.480 -8.949 9.609 1.00 81.75 288 TRP A N 1
ATOM 2151 C CA . TRP A 1 288 ? 2.226 -8.070 8.456 1.00 81.75 288 TRP A CA 1
ATOM 2152 C C . TRP A 1 288 ? 3.476 -7.832 7.621 1.00 81.75 288 TRP A C 1
ATOM 2154 O O . TRP A 1 288 ? 4.583 -7.661 8.139 1.00 81.75 288 TRP A O 1
ATOM 2164 N N . VAL A 1 289 ? 3.269 -7.740 6.312 1.00 90.19 289 VAL A N 1
ATOM 2165 C CA . VAL A 1 289 ? 4.277 -7.295 5.360 1.00 90.19 289 VAL A CA 1
ATOM 2166 C C . VAL A 1 289 ? 4.002 -5.843 4.992 1.00 90.19 289 VAL A C 1
ATOM 2168 O O . VAL A 1 289 ? 2.897 -5.489 4.581 1.00 90.19 289 VAL A O 1
ATOM 2171 N N . ARG A 1 290 ? 5.012 -4.986 5.144 1.00 92.12 290 ARG A N 1
ATOM 2172 C CA . ARG A 1 290 ? 4.919 -3.566 4.816 1.00 92.12 290 ARG A CA 1
ATOM 2173 C C . ARG A 1 290 ? 5.791 -3.244 3.613 1.00 92.12 290 ARG A C 1
ATOM 2175 O O . ARG A 1 290 ? 6.989 -3.507 3.631 1.00 92.12 290 ARG A O 1
ATOM 2182 N N . PHE A 1 291 ? 5.206 -2.595 2.614 1.00 94.31 291 PHE A N 1
ATOM 2183 C CA . PHE A 1 291 ? 5.935 -2.014 1.497 1.00 94.31 291 PHE A CA 1
ATOM 2184 C C . PHE A 1 291 ? 6.004 -0.498 1.718 1.00 94.31 291 PHE A C 1
ATOM 2186 O O . PHE A 1 291 ? 4.992 0.202 1.701 1.00 94.31 291 PHE A O 1
ATOM 2193 N N . SER A 1 292 ? 7.194 0.015 2.045 1.00 90.25 292 SER A N 1
ATOM 2194 C CA . SER A 1 292 ? 7.370 1.412 2.479 1.00 90.25 292 SER A CA 1
ATOM 2195 C C . SER A 1 292 ? 7.452 2.374 1.294 1.00 90.25 292 SER A C 1
ATOM 2197 O O . SER A 1 292 ? 8.498 2.971 1.046 1.00 90.25 292 SER A O 1
ATOM 2199 N N . VAL A 1 293 ? 6.341 2.522 0.582 1.00 94.25 293 VAL A N 1
ATOM 2200 C CA . VAL A 1 293 ? 6.230 3.392 -0.591 1.00 94.25 293 VAL A CA 1
ATOM 2201 C C . VAL A 1 293 ? 5.709 4.777 -0.193 1.00 94.25 293 VAL A C 1
ATOM 2203 O O . VAL A 1 293 ? 4.780 4.864 0.618 1.00 94.25 293 VAL A O 1
ATOM 2206 N N . PRO A 1 294 ? 6.273 5.871 -0.734 1.00 95.25 294 PRO A N 1
ATOM 2207 C CA . PRO A 1 294 ? 5.670 7.196 -0.645 1.00 95.25 294 PRO A CA 1
ATOM 2208 C C . PRO A 1 294 ? 4.272 7.214 -1.276 1.00 95.25 294 PRO A C 1
ATOM 2210 O O . PRO A 1 294 ? 4.051 6.607 -2.318 1.00 95.25 294 PRO A O 1
ATOM 2213 N N . GLY A 1 295 ? 3.338 7.974 -0.699 1.00 93.44 295 GLY A N 1
ATOM 2214 C CA . GLY A 1 295 ? 1.977 8.105 -1.245 1.00 93.44 295 GLY A CA 1
ATOM 2215 C C . GLY A 1 295 ? 1.902 8.774 -2.626 1.00 93.44 295 GLY A C 1
ATOM 2216 O O . GLY A 1 295 ? 0.840 8.782 -3.232 1.00 93.44 295 GLY A O 1
ATOM 2217 N N . SER A 1 296 ? 3.014 9.327 -3.123 1.00 94.56 296 SER A N 1
ATOM 2218 C CA . SER A 1 296 ? 3.127 9.864 -4.482 1.00 94.56 296 SER A CA 1
ATOM 2219 C C . SER A 1 296 ? 3.257 8.781 -5.556 1.00 94.56 296 SER A C 1
ATOM 2221 O O . SER A 1 296 ? 3.148 9.099 -6.731 1.00 94.56 296 SER A O 1
ATOM 2223 N N . VAL A 1 297 ? 3.533 7.529 -5.180 1.00 96.75 297 VAL A N 1
ATOM 2224 C CA . VAL A 1 297 ? 3.730 6.438 -6.138 1.00 96.75 297 VAL A CA 1
ATOM 2225 C C . VAL A 1 297 ? 2.386 5.824 -6.492 1.00 96.75 297 VAL A C 1
ATOM 2227 O O . VAL A 1 297 ? 1.797 5.100 -5.692 1.00 96.75 297 VAL A O 1
ATOM 2230 N N . SER A 1 298 ? 1.910 6.121 -7.697 1.00 96.56 298 SER A N 1
ATOM 2231 C CA . SER A 1 298 ? 0.599 5.671 -8.177 1.00 96.56 298 SER A CA 1
ATOM 2232 C C . SER A 1 298 ? 0.670 4.951 -9.521 1.00 96.56 298 SER A C 1
ATOM 2234 O O . SER A 1 298 ? -0.167 4.095 -9.813 1.00 96.56 298 SER A O 1
ATOM 2236 N N . THR A 1 299 ? 1.690 5.251 -10.322 1.00 98.06 299 THR A N 1
ATOM 2237 C CA . THR A 1 299 ? 1.893 4.706 -11.665 1.00 98.06 299 THR A CA 1
ATOM 2238 C C . THR A 1 299 ? 3.100 3.771 -11.736 1.00 98.06 299 THR A C 1
ATOM 2240 O O . THR A 1 299 ? 3.936 3.719 -10.829 1.00 98.06 299 THR A O 1
ATOM 2243 N N . VAL A 1 300 ? 3.209 3.022 -12.837 1.00 98.06 300 VAL A N 1
ATOM 2244 C CA . VAL A 1 300 ? 4.390 2.189 -13.129 1.00 98.06 300 VAL A CA 1
ATOM 2245 C C . VAL A 1 300 ? 5.665 3.036 -13.208 1.00 98.06 300 VAL A C 1
ATOM 2247 O O . VAL A 1 300 ? 6.715 2.598 -12.738 1.00 98.06 300 VAL A O 1
ATOM 2250 N N . GLN A 1 301 ? 5.578 4.252 -13.759 1.00 98.25 301 GLN A N 1
ATOM 2251 C CA . GLN A 1 301 ? 6.697 5.190 -13.812 1.00 98.25 301 GLN A CA 1
ATOM 2252 C C . GLN A 1 301 ? 7.127 5.614 -12.408 1.00 98.25 301 GLN A C 1
ATOM 2254 O O . GLN A 1 301 ? 8.307 5.508 -12.088 1.00 98.25 301 GLN A O 1
ATOM 2259 N N . ASP A 1 302 ? 6.183 6.007 -11.548 1.00 97.94 302 ASP A N 1
ATOM 2260 C CA . ASP A 1 302 ? 6.514 6.427 -10.183 1.00 97.94 302 ASP A CA 1
ATOM 2261 C C . ASP A 1 302 ? 7.171 5.288 -9.387 1.00 97.94 302 ASP A C 1
ATOM 2263 O O . ASP A 1 302 ? 8.053 5.519 -8.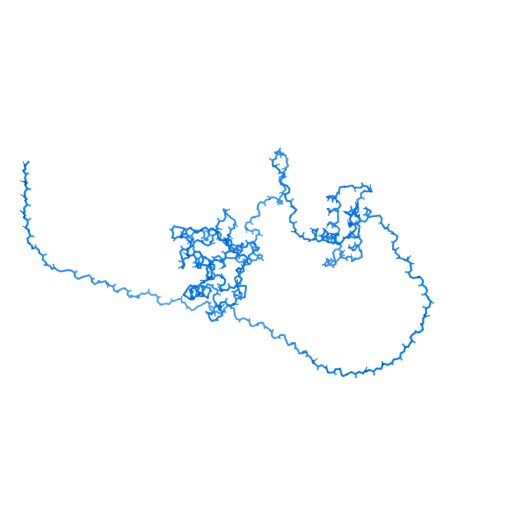557 1.00 97.94 302 ASP A O 1
ATOM 2267 N N . LEU A 1 303 ? 6.746 4.040 -9.634 1.00 97.94 303 LEU A N 1
ATOM 2268 C CA . LEU A 1 303 ? 7.347 2.860 -9.016 1.00 97.94 303 LEU A CA 1
ATOM 2269 C C . LEU A 1 303 ? 8.788 2.662 -9.494 1.00 97.94 303 LEU A C 1
ATOM 2271 O O . LEU A 1 303 ? 9.663 2.358 -8.683 1.00 97.94 303 LEU A O 1
ATOM 2275 N N . ALA A 1 304 ? 9.047 2.859 -10.787 1.00 98.19 304 ALA A N 1
ATOM 2276 C CA . ALA A 1 304 ? 10.398 2.810 -11.327 1.00 98.19 304 ALA A CA 1
ATOM 2277 C C . ALA A 1 304 ? 11.274 3.937 -10.763 1.00 98.19 304 ALA A C 1
ATOM 2279 O O . ALA A 1 304 ? 12.411 3.677 -10.369 1.00 98.19 304 ALA A O 1
ATOM 2280 N N . ASP A 1 305 ? 10.748 5.159 -10.655 1.00 98.25 305 ASP A N 1
ATOM 2281 C CA . ASP A 1 305 ? 11.459 6.309 -10.086 1.00 98.25 305 ASP A CA 1
ATOM 2282 C C . ASP A 1 305 ? 11.788 6.066 -8.601 1.00 98.25 305 ASP A C 1
ATOM 2284 O O . ASP A 1 305 ? 12.884 6.371 -8.116 1.00 98.25 305 ASP A O 1
ATOM 2288 N N . PHE A 1 306 ? 10.865 5.437 -7.866 1.00 97.75 306 PHE A N 1
ATOM 2289 C CA . PHE A 1 306 ? 11.088 5.004 -6.489 1.00 97.75 306 PHE A CA 1
ATOM 2290 C C . PHE A 1 306 ? 12.201 3.951 -6.380 1.00 97.75 306 PHE A C 1
ATOM 2292 O O . PHE A 1 306 ? 13.080 4.081 -5.524 1.00 97.75 306 PHE A O 1
ATOM 2299 N N . VAL A 1 307 ? 12.206 2.937 -7.250 1.00 97.56 307 VAL A N 1
ATOM 2300 C CA . VAL A 1 307 ? 13.257 1.906 -7.288 1.00 97.56 307 VAL A CA 1
ATOM 2301 C C . VAL A 1 307 ? 14.615 2.511 -7.663 1.00 97.56 307 VAL A C 1
ATOM 2303 O O . VAL A 1 307 ? 15.607 2.240 -6.991 1.00 97.56 307 VAL A O 1
ATOM 2306 N N . GLU A 1 308 ? 14.675 3.398 -8.657 1.00 98.06 308 GLU A N 1
ATOM 2307 C CA . GLU A 1 308 ? 15.902 4.118 -9.025 1.00 98.06 308 GLU A CA 1
ATOM 2308 C C . GLU A 1 308 ? 16.428 4.958 -7.853 1.00 98.06 308 GLU A C 1
ATOM 2310 O O . GLU A 1 308 ? 17.620 4.932 -7.536 1.00 98.06 308 GLU A O 1
ATOM 2315 N N . SER A 1 309 ? 15.527 5.655 -7.153 1.00 97.25 309 SER A N 1
ATOM 2316 C CA . SER A 1 309 ? 15.867 6.431 -5.959 1.00 97.25 309 SER A CA 1
ATOM 2317 C C . SER A 1 309 ? 16.464 5.552 -4.856 1.00 97.25 309 SER A C 1
ATOM 2319 O O . SER A 1 309 ? 17.327 6.016 -4.117 1.00 97.25 309 SER A O 1
ATOM 2321 N N . LYS A 1 310 ? 16.035 4.287 -4.743 1.00 96.81 310 LYS A N 1
ATOM 2322 C CA . LYS A 1 310 ? 16.591 3.308 -3.798 1.00 96.81 310 LYS A CA 1
ATOM 2323 C C . LYS A 1 310 ? 17.957 2.775 -4.216 1.00 96.81 310 LYS A C 1
ATOM 2325 O O . LYS A 1 310 ? 18.792 2.556 -3.348 1.00 96.81 310 LYS A O 1
ATOM 2330 N N . ILE A 1 311 ? 18.189 2.568 -5.510 1.00 96.88 311 ILE A N 1
ATOM 2331 C CA . ILE A 1 311 ? 19.464 2.055 -6.040 1.00 96.88 311 ILE A CA 1
ATOM 2332 C C . ILE A 1 311 ? 20.597 3.075 -5.861 1.00 96.88 311 ILE A C 1
ATOM 2334 O O . ILE A 1 311 ? 21.747 2.688 -5.651 1.00 96.88 311 ILE A O 1
ATOM 2338 N N . ARG A 1 312 ? 20.282 4.373 -5.959 1.00 96.62 312 ARG A N 1
ATOM 2339 C CA . ARG A 1 312 ? 21.264 5.469 -5.881 1.00 96.62 312 ARG A CA 1
ATOM 2340 C C . ARG A 1 312 ? 21.635 5.908 -4.464 1.00 96.62 312 ARG A C 1
ATOM 2342 O O . ARG A 1 312 ? 22.533 6.737 -4.325 1.00 96.62 312 ARG A O 1
ATOM 2349 N N . GLN A 1 313 ? 20.949 5.394 -3.445 1.00 92.00 313 GLN A N 1
ATOM 2350 C CA . GLN A 1 313 ? 21.269 5.642 -2.035 1.00 92.00 313 GLN A CA 1
ATOM 2351 C C . GLN A 1 313 ? 22.272 4.630 -1.494 1.00 92.00 313 GLN A C 1
ATOM 2353 O O . GLN A 1 313 ? 23.144 5.070 -0.714 1.00 92.00 313 GLN A O 1
#

pLDDT: mean 74.28, std 22.68, range [38.09, 98.25]

Radius of gyration: 34.8 Å; Cα contacts (8 Å, |Δi|>4): 275; chains: 1; bounding box: 130×71×67 Å

Foldseek 3Di:
DDDDDDDDDDDDDDDDDDDPPDDDDDDDDDDPDDDPPDPDDDPDDPDPPPDDDDDDDDDDDDDDDDDDPDDDPPDPPPDLDQLCVLLVHDPPDLDLVVLLVSLLVQCVQQPCPDPPRPDVVSNVSSVVSSLVNVPPDDDDPVSVVVVVVSVPPDPPPPPPPPCPDDPDDDDDPVPPDCDPVNPPPDDAAWAPLVVLVVPADVVQADEFDQDQAQDFFFDPVLLLLLLVLLCVLLVHPSVQQDQAAFCVVSVLDADDQQWDGYHSNSVSVSSLCVSLRHDQWDRDPPDTIGGRDHPVQTGSRSVSSNSVSRSVD

Organism: NCBI:txid311494

Mean predicted aligned error: 18.39 Å

Nearest PDB structures (foldseek):
  8jfn-assembly1_B  TM=7.553E-01  e=2.804E-02  Helicobacter pylori

Sequence (313 aa):
GRLKSFGSSICGQASPTGRTMRHKLLVSALSLVAWASRWWAPPCSWCFAGRAGPFAGRARAGATCPRSAGAAFDDLRPSPEDPYSVLGLPPGTRDEAEVRAAARRLIKLYHPDVPSTGDADKFQAVQRAAQQLLEPGLAGPQAAASLERIYRWDPAPQHSRAYGGDRGAVPSSAAAPLRQADFAGSRGERVDVAACNARRRPELLRKTPRLAAVTHVATPETLARVRAVLARQLGVPEELAVGGVPLEQLGFFLEGQGSVGMQYVADVVMALEEEFGVELLTILVGTWVRFSVPGSVSTVQDLADFVESKIRQ

InterPro domains:
  IPR001623 DnaJ domain [PF00226] (82-135)
  IPR001623 DnaJ domain [PS50076] (82-138)
  IPR001623 DnaJ domain [SM00271] (81-138)
  IPR001623 DnaJ domain [cd06257] (82-133)
  IPR009081 Phosphopantetheine binding ACP domain [PS50075] (220-311)
  IPR036736 ACP-like superfamily [G3DSA:1.10.1200.10] (218-313)
  IPR036869 Chaperone J-domain superfamily [G3DSA:1.10.287.110] (77-137)
  IPR036869 Chaperone J-domain superfamily [SSF46565] (33-136)

Secondary structure (DSSP, 8-state):
---------------------------------SSSSSS-------------------------------------S-----HHHHHTPPTT---HHHHHHHHHHHHHHH-TTSTTT--HHHHHHHHHHHHHHH-SS--STHHHHHHHHHHS--------------TTPPPPGGGSPPPGGGGTTTSSSB--HHHHHHH--GGGSB--PPPSS--SPPPHHHHHHHHHHHHHHHT--TTT--TTSBGGGGT---BTTTEE-BHHHHHHHHHHHHHHTB--EEEETTTEEEE---TT--BHHHHHHHHHHHHT-